Protein AF-A0A6V8NPF2-F1 (afdb_monomer)

Foldseek 3Di:
DVVVVVVVVVPPDDDPPPPPDPPVVVVVLVVLVVVLVVCLVPQQPPCCVPPVDSCVVSVVSVVVSVVVVVVVVVVVPDDLVVCLVCLVVLLVVLLVVLQVLLVQFDQDPNFSQFNDDDPDTDGSLVVVLVSLLSSLCSLLVVPPDDQCDVVVVVVLCVSLVSSLVSRVSRVDPVSSVVSVVSSVVSCVVSPNDPD

Solvent-accessible surface area (backbone atoms only — not comparable to full-atom values): 11273 Å² total; per-residue (Å²): 128,75,68,70,61,58,60,68,57,71,73,56,72,73,76,82,77,85,74,78,69,62,64,62,62,50,52,52,50,51,52,50,54,52,50,40,53,51,47,46,69,69,41,60,81,78,44,41,90,78,65,78,40,63,53,54,68,44,54,49,46,53,50,51,51,50,52,50,52,53,50,50,58,54,55,70,72,52,68,69,71,59,51,62,80,45,26,69,58,52,48,52,50,39,53,50,45,48,55,47,20,71,78,64,27,45,75,53,98,84,18,32,48,30,43,60,60,98,93,46,65,47,46,46,68,63,59,35,51,60,46,47,52,54,34,51,48,43,59,59,61,76,54,79,70,72,78,82,41,73,64,55,53,52,49,52,48,51,67,51,44,56,59,34,57,55,36,53,71,20,61,33,62,70,61,30,52,53,54,51,51,51,52,53,51,50,40,52,75,60,70,57,70,93,124

Secondary structure (DSSP, 8-state):
--THHHHHHHSS----------HHHHHHHHHHHHHHHHHHHHHTTTSHHHHS-TTHHHHHHHHHHHHHHHHHHHHHHS-THHHHHSHHHHHHHHHHHHHHHHHHPEEETTEEEEEEETTEEE-HHHHHHHHHHHHHHHHHHTT-SS---HHHHHHHHHHHHHHHHHHHTTT-HHHHHHHHHHHHHHHHHTT----

Organism: NCBI:txid2754717

Structure (mmCIF, N/CA/C/O backbone):
data_AF-A0A6V8NPF2-F1
#
_entry.id   AF-A0A6V8NPF2-F1
#
loop_
_atom_site.group_PDB
_atom_site.id
_atom_site.type_symbol
_atom_site.label_atom_id
_atom_site.label_alt_id
_atom_site.label_comp_id
_atom_site.label_asym_id
_atom_site.label_entity_id
_atom_site.label_seq_id
_atom_site.pdbx_PDB_ins_code
_atom_site.Cartn_x
_atom_site.Cartn_y
_atom_site.Cartn_z
_atom_site.occupancy
_atom_site.B_iso_or_equiv
_atom_site.auth_seq_id
_atom_site.auth_comp_id
_atom_site.auth_asym_id
_atom_site.auth_atom_id
_atom_site.pdbx_PDB_model_num
ATOM 1 N N . MET A 1 1 ? -45.980 31.159 15.453 1.00 55.38 1 MET A N 1
ATOM 2 C CA . MET A 1 1 ? -45.817 30.269 14.275 1.00 55.38 1 MET A CA 1
ATOM 3 C C . MET A 1 1 ? -44.510 30.502 13.500 1.00 55.38 1 MET A C 1
ATOM 5 O O . MET A 1 1 ? -44.109 29.613 12.764 1.00 55.38 1 MET A O 1
ATOM 9 N N . TYR A 1 2 ? -43.819 31.643 13.672 1.00 54.62 2 TYR A N 1
ATOM 10 C CA . TYR A 1 2 ? -42.518 31.911 13.029 1.00 54.62 2 TYR A CA 1
ATOM 11 C C . TYR A 1 2 ? -41.306 31.274 13.738 1.00 54.62 2 TYR A C 1
ATOM 13 O O . TYR A 1 2 ? -40.335 30.933 13.073 1.00 54.62 2 TYR A O 1
ATOM 21 N N . GLU A 1 3 ? -41.367 31.045 15.051 1.00 55.72 3 GLU A N 1
ATOM 22 C CA . GLU A 1 3 ? -40.221 30.526 15.823 1.00 55.72 3 GLU A CA 1
ATOM 23 C C . GLU A 1 3 ? -39.963 29.023 15.613 1.00 55.72 3 GLU A C 1
ATOM 25 O O . GLU A 1 3 ? -38.819 28.579 15.612 1.00 55.72 3 GLU A O 1
ATOM 30 N N . THR A 1 4 ? -40.999 28.239 15.306 1.00 58.69 4 THR A N 1
ATOM 31 C CA . THR A 1 4 ? -40.901 26.773 15.172 1.00 58.69 4 THR A CA 1
ATOM 32 C C . THR A 1 4 ? -40.093 26.321 13.943 1.00 58.69 4 THR A C 1
ATOM 34 O O . THR A 1 4 ? -39.550 25.221 13.922 1.00 58.69 4 THR A O 1
ATOM 37 N N . ASN A 1 5 ? -39.958 27.169 12.916 1.00 54.34 5 ASN A N 1
ATOM 38 C CA . ASN A 1 5 ? -39.197 26.838 11.703 1.00 54.34 5 ASN A CA 1
ATOM 39 C C . ASN A 1 5 ? -37.680 27.058 11.850 1.00 54.34 5 ASN A C 1
ATOM 41 O O . ASN A 1 5 ? -36.909 26.553 11.031 1.00 54.34 5 ASN A O 1
ATOM 45 N N . HIS A 1 6 ? -37.239 27.802 12.871 1.00 55.09 6 HIS A N 1
ATOM 46 C CA . HIS A 1 6 ? -35.820 28.102 13.069 1.00 55.09 6 HIS A CA 1
ATOM 47 C C . HIS A 1 6 ? -35.078 26.961 13.784 1.00 55.09 6 HIS A C 1
ATOM 49 O O . HIS A 1 6 ? -33.910 26.709 13.485 1.00 55.09 6 HIS A O 1
ATOM 55 N N . GLU A 1 7 ? -35.770 26.213 14.648 1.00 57.38 7 GLU A N 1
ATOM 56 C CA . GLU A 1 7 ? -35.221 25.035 15.336 1.00 57.38 7 GLU A CA 1
ATOM 57 C C . GLU A 1 7 ? -35.127 23.802 14.424 1.00 57.38 7 GLU A C 1
ATOM 59 O O . GLU A 1 7 ? -34.190 23.014 14.526 1.00 57.38 7 GLU A O 1
ATOM 64 N N . LEU A 1 8 ? -36.023 23.664 13.440 1.00 56.53 8 LEU A N 1
ATOM 65 C CA . LEU A 1 8 ? -35.959 22.560 12.471 1.00 56.53 8 LEU A CA 1
ATOM 66 C C . LEU A 1 8 ? -34.752 22.664 11.521 1.00 56.53 8 LEU A C 1
ATOM 68 O O . LEU A 1 8 ? -34.304 21.659 10.971 1.00 56.53 8 LEU A O 1
ATOM 72 N N . ARG A 1 9 ? -34.193 23.868 11.344 1.00 55.88 9 ARG A N 1
ATOM 73 C CA . ARG A 1 9 ? -32.992 24.105 10.528 1.00 55.88 9 ARG A CA 1
ATOM 74 C C . ARG A 1 9 ? -31.680 23.977 11.305 1.00 55.88 9 ARG A C 1
ATOM 76 O O . ARG A 1 9 ? -30.645 23.822 10.666 1.00 55.88 9 ARG A O 1
ATOM 83 N N . SER A 1 10 ? -31.700 24.021 12.640 1.00 56.62 10 SER A N 1
ATOM 84 C CA . SER A 1 10 ? -30.484 23.940 13.468 1.00 56.62 10 SER A CA 1
ATOM 85 C C . SER A 1 10 ? -30.029 22.503 13.759 1.00 56.62 10 SER A C 1
ATOM 87 O O . SER A 1 10 ? -28.862 22.296 14.084 1.00 56.62 10 SER A O 1
ATOM 89 N N . GLY A 1 11 ? -30.911 21.507 13.595 1.00 52.84 11 GLY A N 1
ATOM 90 C CA . GLY A 1 11 ? -30.595 20.077 13.747 1.00 52.84 11 GLY A CA 1
ATOM 91 C C . GLY A 1 11 ? -30.121 19.371 12.469 1.00 52.84 11 GLY A C 1
ATOM 92 O O . GLY A 1 11 ? -29.605 18.256 12.531 1.00 52.84 11 GLY A O 1
ATOM 93 N N . LEU A 1 12 ? -30.267 20.006 11.302 1.00 57.47 12 LEU A N 1
ATOM 94 C CA . LEU A 1 12 ? -29.769 19.481 10.033 1.00 57.47 12 LEU A CA 1
ATOM 95 C C . LEU A 1 12 ? -28.323 19.941 9.858 1.00 57.47 12 LEU A C 1
ATOM 97 O O . LEU A 1 12 ? -28.064 21.011 9.310 1.00 57.47 12 LEU A O 1
ATOM 101 N N . GLY A 1 13 ? -27.380 19.138 10.361 1.00 59.44 13 GLY A N 1
ATOM 102 C CA . GLY A 1 13 ? -25.960 19.323 10.074 1.00 59.44 13 GLY A CA 1
ATOM 103 C C . GLY A 1 13 ? -25.764 19.573 8.578 1.00 59.44 13 GLY A C 1
ATOM 104 O O . GLY A 1 13 ? -26.320 18.849 7.751 1.00 59.44 13 GLY A O 1
ATOM 105 N N . SER A 1 14 ? -25.037 20.641 8.243 1.00 59.78 14 SER A N 1
ATOM 106 C CA . SER A 1 14 ? -24.781 21.053 6.862 1.00 59.78 14 SER A CA 1
ATOM 107 C C . SER A 1 14 ? -24.410 19.839 6.003 1.00 59.78 14 SER A C 1
ATOM 109 O O . SER A 1 14 ? -23.576 19.042 6.447 1.00 59.78 14 SER A O 1
ATOM 111 N N . PRO A 1 15 ? -24.979 19.678 4.791 1.00 50.88 15 PRO A N 1
ATOM 112 C CA . PRO A 1 15 ? -24.581 18.587 3.913 1.00 50.88 15 PRO A CA 1
ATOM 113 C C . PRO A 1 15 ? -23.058 18.637 3.741 1.00 50.88 15 PRO A C 1
ATOM 115 O O . PRO A 1 15 ? -22.506 19.740 3.620 1.00 50.88 15 PRO A O 1
ATOM 118 N N . PRO A 1 16 ? -22.359 17.487 3.775 1.00 57.94 16 PRO A N 1
ATOM 119 C CA . PRO A 1 16 ? -20.916 17.468 3.613 1.00 57.94 16 PRO A CA 1
ATOM 120 C C . PRO A 1 16 ? -20.582 18.179 2.303 1.00 57.94 16 PRO A C 1
ATOM 122 O O . PRO A 1 16 ? -20.998 17.754 1.225 1.00 57.94 16 PRO A O 1
ATOM 125 N N . LYS A 1 17 ? -19.879 19.311 2.397 1.00 54.59 17 LYS A N 1
ATOM 126 C CA . LYS A 1 17 ? -19.383 20.005 1.214 1.00 54.59 17 LYS A CA 1
ATOM 127 C C . LYS A 1 17 ? -18.390 19.058 0.552 1.00 54.59 17 LYS A C 1
ATOM 129 O O . LYS A 1 17 ? -17.331 18.796 1.114 1.00 54.59 17 LYS A O 1
ATOM 134 N N . PHE A 1 18 ? -18.728 18.548 -0.628 1.00 55.72 18 PHE A N 1
ATOM 135 C CA . PHE A 1 18 ? -17.756 17.942 -1.533 1.00 55.72 18 PHE A CA 1
ATOM 136 C C . PHE A 1 18 ? -16.816 19.055 -2.021 1.00 55.72 18 PHE A C 1
ATOM 138 O O . PHE A 1 18 ? -16.968 19.590 -3.115 1.00 55.72 18 PHE A O 1
ATOM 145 N N . SER A 1 19 ? -15.869 19.473 -1.183 1.00 70.00 19 SER A N 1
ATOM 146 C CA . SER A 1 19 ? -14.715 20.234 -1.643 1.00 70.00 19 SER A CA 1
ATOM 147 C C . SER A 1 19 ? -13.735 19.220 -2.211 1.00 70.00 19 SER A C 1
ATOM 149 O O . SER A 1 19 ? -12.968 18.608 -1.469 1.00 70.00 19 SER A O 1
ATOM 151 N N . PHE A 1 20 ? -13.838 18.968 -3.513 1.00 75.50 20 PHE A N 1
ATOM 152 C CA . PHE A 1 20 ? -12.874 18.122 -4.197 1.00 75.50 20 PHE A CA 1
ATOM 153 C C . PHE A 1 20 ? -11.512 18.819 -4.166 1.00 75.50 20 PHE A C 1
ATOM 155 O O . PHE A 1 20 ? -11.357 19.917 -4.702 1.00 75.50 20 PHE A O 1
ATOM 162 N N . ASP A 1 21 ? -10.547 18.206 -3.484 1.00 86.31 21 ASP A N 1
ATOM 163 C CA . ASP A 1 21 ? -9.185 18.719 -3.421 1.00 86.31 21 ASP A CA 1
ATOM 164 C C . ASP A 1 21 ? -8.461 18.372 -4.724 1.00 86.31 21 ASP A C 1
ATOM 166 O O . ASP A 1 21 ? -8.054 17.232 -4.948 1.00 86.31 21 ASP A O 1
ATOM 170 N N . PHE A 1 22 ? -8.328 19.363 -5.605 1.00 87.94 22 PHE A N 1
ATOM 171 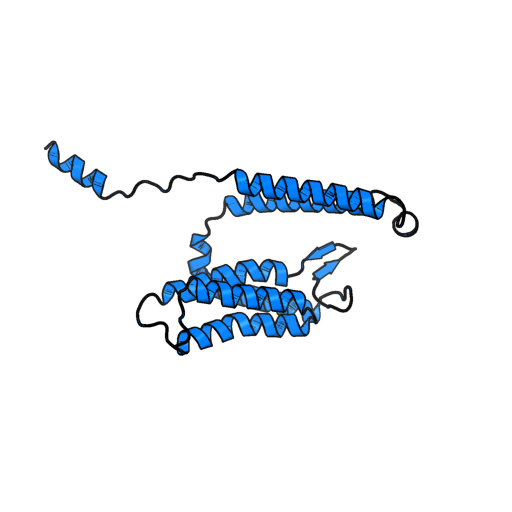C CA . PHE A 1 22 ? -7.632 19.212 -6.882 1.00 87.94 22 PHE A CA 1
ATOM 172 C C . PHE A 1 22 ? -6.104 19.206 -6.743 1.00 87.94 22 PHE A C 1
ATOM 174 O O . PHE A 1 22 ? -5.423 18.824 -7.696 1.00 87.94 22 PHE A O 1
ATOM 181 N N . VAL A 1 23 ? -5.550 19.593 -5.588 1.00 93.50 23 VAL A N 1
ATOM 182 C CA . VAL A 1 23 ? -4.096 19.688 -5.394 1.00 93.50 23 VAL A CA 1
ATOM 183 C C . VAL A 1 23 ? -3.464 18.303 -5.434 1.00 93.50 23 VAL A C 1
ATOM 185 O O . VAL A 1 23 ? -2.486 18.102 -6.152 1.00 93.50 23 VAL A O 1
ATOM 188 N N . LEU A 1 24 ? -4.037 17.333 -4.715 1.00 90.62 24 LEU A N 1
ATOM 189 C CA . LEU A 1 24 ? -3.486 15.977 -4.640 1.00 90.62 24 LEU A CA 1
ATOM 190 C C . LEU A 1 24 ? -3.510 15.247 -5.996 1.00 90.62 24 LEU A C 1
ATOM 192 O O . LEU A 1 24 ? -2.447 14.786 -6.415 1.00 90.62 24 LEU A O 1
ATOM 196 N N . PRO A 1 25 ? -4.638 15.176 -6.736 1.00 91.19 25 PRO A N 1
ATOM 197 C CA . PRO A 1 25 ? -4.666 14.525 -8.045 1.00 91.19 25 PRO A CA 1
ATOM 198 C C . PRO A 1 25 ? -3.728 15.191 -9.054 1.00 91.19 25 PRO A C 1
ATOM 200 O O . PRO A 1 25 ? -3.056 14.498 -9.817 1.00 91.19 25 PRO A O 1
ATOM 203 N N . LEU A 1 26 ? -3.641 16.528 -9.038 1.00 93.25 26 LEU A N 1
ATOM 204 C CA . LEU A 1 26 ? -2.739 17.262 -9.921 1.00 93.25 26 LEU A CA 1
ATOM 205 C C . LEU A 1 26 ? -1.271 16.978 -9.582 1.00 93.25 26 LEU A C 1
ATOM 207 O O . LEU A 1 26 ? -0.486 16.690 -10.483 1.00 93.25 26 LEU A O 1
ATOM 211 N N . ALA A 1 27 ? -0.901 16.999 -8.299 1.00 94.38 27 ALA A N 1
ATOM 212 C CA . ALA A 1 27 ? 0.450 16.663 -7.857 1.00 94.38 27 ALA A CA 1
ATOM 213 C C . ALA A 1 27 ? 0.829 15.222 -8.239 1.00 94.38 27 ALA A C 1
ATOM 215 O O . ALA A 1 27 ? 1.917 14.993 -8.767 1.00 94.38 27 ALA A O 1
ATOM 216 N N . SER A 1 28 ? -0.078 14.257 -8.044 1.00 93.62 28 SER A N 1
ATOM 217 C CA . SER A 1 28 ? 0.128 12.865 -8.460 1.00 93.62 28 SER A CA 1
ATOM 218 C C . SER A 1 28 ? 0.297 12.725 -9.976 1.00 93.62 28 SER A C 1
ATOM 220 O O . SER A 1 28 ? 1.178 11.988 -10.420 1.00 93.62 28 SER A O 1
ATOM 222 N N . LEU A 1 29 ? -0.490 13.454 -10.777 1.00 94.25 29 LEU A N 1
ATOM 223 C CA . LEU A 1 29 ? -0.368 13.452 -12.237 1.00 94.25 29 LEU A CA 1
ATOM 224 C C . LEU A 1 29 ? 0.980 14.024 -12.692 1.00 94.25 29 LEU A C 1
ATOM 226 O O . LEU A 1 29 ? 1.645 13.423 -13.535 1.00 94.25 29 LEU A O 1
ATOM 230 N N . LEU A 1 30 ? 1.407 15.151 -12.115 1.00 95.31 30 LEU A N 1
ATOM 231 C CA . LEU A 1 30 ? 2.692 15.776 -12.435 1.00 95.31 30 LEU A CA 1
ATOM 232 C C . LEU A 1 30 ? 3.873 14.870 -12.072 1.00 95.31 30 LEU A C 1
ATOM 234 O O . LEU A 1 30 ? 4.789 14.717 -12.878 1.00 95.31 30 LEU A O 1
ATOM 238 N N . LEU A 1 31 ? 3.832 14.216 -10.907 1.00 95.62 31 LEU A N 1
ATOM 239 C CA . LEU A 1 31 ? 4.835 13.221 -10.515 1.00 95.62 31 LEU A CA 1
ATOM 240 C C . LEU A 1 31 ? 4.854 12.022 -11.473 1.00 95.62 31 LEU A C 1
ATOM 242 O O . LEU A 1 31 ? 5.927 11.554 -11.849 1.00 95.62 31 LEU A O 1
ATOM 246 N N . GLY A 1 32 ? 3.682 11.558 -11.913 1.00 94.75 32 GLY A N 1
ATOM 247 C CA . GLY A 1 32 ? 3.560 10.486 -12.899 1.00 94.75 32 GLY A CA 1
ATOM 248 C C . GLY A 1 32 ? 4.177 10.845 -14.254 1.00 94.75 32 GLY A C 1
ATOM 249 O O . GLY A 1 32 ? 4.934 10.052 -14.818 1.00 94.75 32 GLY A O 1
ATOM 250 N N . LEU A 1 33 ? 3.909 12.056 -14.753 1.00 94.25 33 LEU A N 1
ATOM 251 C CA . LEU A 1 33 ? 4.498 12.579 -15.992 1.00 94.25 33 LEU A CA 1
ATOM 252 C C . LEU A 1 33 ? 6.013 12.768 -15.865 1.00 94.25 33 LEU A C 1
ATOM 254 O O . LEU A 1 33 ? 6.755 12.403 -16.774 1.00 94.25 33 LEU A O 1
ATOM 258 N N . TYR A 1 34 ? 6.480 13.275 -14.724 1.00 95.19 34 TYR A N 1
ATOM 259 C CA . TYR A 1 34 ? 7.908 13.381 -14.439 1.00 95.19 34 TYR A CA 1
ATOM 260 C C . TYR A 1 34 ? 8.585 12.002 -14.441 1.00 95.19 34 TYR A C 1
ATOM 262 O O . TYR A 1 34 ? 9.624 11.828 -15.073 1.00 95.19 34 TYR A O 1
ATOM 270 N N . GLY A 1 35 ? 7.954 10.987 -13.843 1.00 93.38 35 GLY A N 1
ATOM 271 C CA . GLY A 1 35 ? 8.420 9.601 -13.921 1.00 93.38 35 GLY A CA 1
ATOM 272 C C . GLY A 1 35 ? 8.509 9.070 -15.357 1.00 93.38 35 GLY A C 1
ATOM 273 O O . GLY A 1 35 ? 9.489 8.417 -15.709 1.00 93.38 35 GLY A O 1
ATOM 274 N N . ALA A 1 36 ? 7.542 9.399 -16.221 1.00 91.25 36 ALA A N 1
ATOM 275 C CA . ALA A 1 36 ? 7.589 9.026 -17.637 1.00 91.25 36 ALA A CA 1
ATOM 276 C C . ALA A 1 36 ? 8.763 9.684 -18.385 1.00 91.25 36 ALA A C 1
ATOM 278 O O . ALA A 1 36 ? 9.419 9.024 -19.192 1.00 91.25 36 ALA A O 1
ATOM 279 N N . LEU A 1 37 ? 9.073 10.949 -18.075 1.00 90.69 37 LEU A N 1
ATOM 280 C CA . LEU A 1 37 ? 10.257 11.635 -18.605 1.00 90.69 37 LEU A CA 1
ATOM 281 C C . LEU A 1 37 ? 11.557 10.964 -18.144 1.00 90.69 37 LEU A C 1
ATOM 283 O O . LEU A 1 37 ? 12.474 10.795 -18.947 1.00 90.69 37 LEU A O 1
ATOM 287 N N . LEU A 1 38 ? 11.632 10.543 -16.877 1.00 91.56 38 LEU A N 1
ATOM 288 C CA . LEU A 1 38 ? 12.797 9.829 -16.349 1.00 91.56 38 LEU A CA 1
ATOM 289 C C . LEU A 1 38 ? 12.994 8.467 -17.021 1.00 91.56 38 LEU A C 1
ATOM 291 O O . LEU A 1 38 ? 14.123 8.133 -17.369 1.00 91.56 38 LEU A O 1
ATOM 295 N N . ILE A 1 39 ? 11.916 7.711 -17.258 1.00 89.19 39 ILE A N 1
ATOM 296 C CA . ILE A 1 39 ? 11.983 6.438 -17.993 1.00 89.19 39 ILE A CA 1
ATOM 297 C C . ILE A 1 39 ? 12.504 6.681 -19.407 1.00 89.19 39 ILE A C 1
ATOM 299 O O . ILE A 1 39 ? 13.464 6.035 -19.810 1.00 89.19 39 ILE A O 1
ATOM 303 N N . TYR A 1 40 ? 11.938 7.655 -20.128 1.00 86.38 40 TYR A N 1
ATOM 304 C CA . TYR A 1 40 ? 12.406 8.009 -21.469 1.00 86.38 40 TYR A CA 1
ATOM 305 C C . TYR A 1 40 ? 13.905 8.353 -21.496 1.00 86.38 40 TYR A C 1
ATOM 307 O O . TYR A 1 40 ? 14.632 7.878 -22.368 1.00 86.38 40 TYR A O 1
ATOM 315 N N . SER A 1 41 ? 14.371 9.126 -20.511 1.00 86.31 41 SER A N 1
ATOM 316 C CA . SER A 1 41 ? 15.784 9.487 -20.356 1.00 86.31 41 SER A CA 1
ATOM 317 C C . SER A 1 41 ? 16.680 8.270 -20.078 1.00 86.31 41 SER A C 1
ATOM 319 O O . SER A 1 41 ? 17.780 8.174 -20.616 1.00 86.31 41 SER A O 1
ATOM 321 N N . ALA A 1 42 ? 16.206 7.315 -19.273 1.00 84.31 42 ALA A N 1
ATOM 322 C CA . ALA A 1 42 ? 16.983 6.151 -18.853 1.00 84.31 42 ALA A CA 1
ATOM 323 C C . ALA A 1 42 ? 17.037 5.021 -19.900 1.00 84.31 42 ALA A C 1
ATOM 325 O O . ALA A 1 42 ? 18.060 4.346 -20.009 1.00 84.31 42 ALA A O 1
ATOM 326 N N . THR A 1 43 ? 15.969 4.801 -20.677 1.00 78.69 43 THR A N 1
ATOM 327 C CA . THR A 1 43 ? 15.854 3.637 -21.583 1.00 78.69 43 THR A CA 1
ATOM 328 C C . THR A 1 43 ? 16.253 3.918 -23.037 1.00 78.69 43 THR A C 1
ATOM 330 O O . THR A 1 43 ? 16.390 2.982 -23.823 1.00 78.69 43 THR A O 1
ATOM 333 N N . GLY A 1 44 ? 16.472 5.181 -23.423 1.00 63.03 44 GLY A N 1
ATOM 334 C CA . GLY A 1 44 ? 16.601 5.602 -24.828 1.00 63.03 44 GLY A CA 1
ATOM 335 C C . GLY A 1 44 ? 17.808 5.073 -25.624 1.00 63.03 44 GLY A C 1
ATOM 336 O O . GLY A 1 44 ? 17.792 5.170 -26.848 1.00 63.03 44 GLY A O 1
ATOM 337 N N . VAL A 1 45 ? 18.840 4.511 -24.977 1.00 58.69 45 VAL A N 1
ATOM 338 C CA . VAL A 1 45 ? 20.084 4.073 -25.660 1.00 58.69 45 VAL A CA 1
ATOM 339 C C . VAL A 1 45 ? 20.447 2.601 -25.397 1.00 58.69 45 VAL A C 1
ATOM 341 O O . VAL A 1 45 ? 21.066 1.966 -26.248 1.00 58.69 45 VAL A O 1
ATOM 344 N N . GLY A 1 46 ? 20.053 2.026 -24.255 1.00 58.75 46 GLY A N 1
ATOM 345 C CA . GLY A 1 46 ? 20.514 0.695 -23.825 1.00 58.75 46 GLY A CA 1
ATOM 346 C C . GLY A 1 46 ? 19.675 -0.496 -24.304 1.00 58.75 46 GLY A C 1
ATOM 347 O O . GLY A 1 46 ? 20.221 -1.574 -24.521 1.00 58.75 46 GLY A O 1
ATOM 348 N N . GLU A 1 47 ? 18.363 -0.326 -24.495 1.00 61.22 47 GLU A N 1
ATOM 349 C CA . GLU A 1 47 ? 17.426 -1.460 -24.630 1.00 61.22 47 GLU A CA 1
ATOM 350 C C . GLU A 1 47 ? 16.836 -1.665 -26.032 1.00 61.22 47 GLU A C 1
ATOM 352 O O . 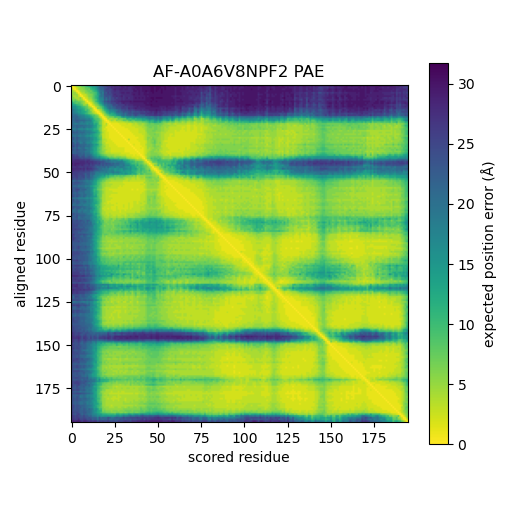GLU A 1 47 ? 16.083 -2.617 -26.243 1.00 61.22 47 GLU A O 1
ATOM 357 N N . PHE A 1 48 ? 17.224 -0.848 -27.021 1.00 58.69 48 PHE A N 1
ATOM 358 C CA . PHE A 1 48 ? 16.801 -1.029 -28.420 1.00 58.69 48 PHE A CA 1
ATOM 359 C C . PHE A 1 48 ? 17.066 -2.456 -28.934 1.00 58.69 48 PHE A C 1
ATOM 361 O O . PHE A 1 48 ? 16.262 -3.019 -29.673 1.00 58.69 48 PHE A O 1
ATOM 368 N N . TRP A 1 49 ? 18.160 -3.069 -28.479 1.00 57.12 49 TRP A N 1
ATOM 369 C CA . TRP A 1 49 ? 18.568 -4.422 -28.856 1.00 57.12 49 TRP A CA 1
ATOM 370 C C . TRP A 1 49 ? 17.661 -5.536 -28.305 1.00 57.12 49 TRP A C 1
ATOM 372 O O . TRP A 1 49 ? 17.669 -6.634 -28.854 1.00 57.12 49 TRP A O 1
ATOM 382 N N . LEU A 1 50 ? 16.881 -5.268 -27.251 1.00 66.06 50 LEU A N 1
ATOM 383 C CA . LEU A 1 50 ? 16.018 -6.251 -26.582 1.00 66.06 50 LEU A CA 1
ATOM 384 C C . LEU A 1 50 ? 14.548 -6.129 -27.001 1.00 66.06 50 LEU A C 1
ATOM 386 O O . LEU A 1 50 ? 13.871 -7.142 -27.155 1.00 66.06 50 LEU A O 1
ATOM 390 N N . THR A 1 51 ? 14.045 -4.906 -27.188 1.00 69.94 51 THR A N 1
ATOM 391 C CA . THR A 1 51 ? 12.618 -4.649 -27.464 1.00 69.94 51 THR A CA 1
ATOM 392 C C . THR A 1 51 ? 12.324 -4.299 -28.922 1.00 69.94 51 THR A C 1
ATOM 394 O O . THR A 1 51 ? 11.159 -4.296 -29.312 1.00 69.94 51 THR A O 1
ATOM 397 N N . GLN A 1 52 ? 13.351 -3.964 -29.716 1.00 77.00 52 GLN A N 1
ATOM 398 C CA . GLN A 1 52 ? 13.246 -3.395 -31.071 1.00 77.00 52 GLN A CA 1
ATOM 399 C C . GLN A 1 52 ? 12.388 -2.115 -31.183 1.00 77.00 52 GLN A C 1
ATOM 401 O O . GLN A 1 52 ? 12.124 -1.634 -32.283 1.00 77.00 52 GLN A O 1
ATOM 406 N N . ASP A 1 53 ? 11.995 -1.519 -30.053 1.00 78.88 53 ASP A N 1
ATOM 407 C CA . ASP A 1 53 ? 11.247 -0.264 -29.963 1.00 78.88 53 ASP A CA 1
ATOM 408 C C . ASP A 1 53 ? 11.833 0.592 -28.820 1.00 78.88 53 ASP A C 1
ATOM 410 O O . ASP A 1 53 ? 11.641 0.251 -27.645 1.00 78.88 53 ASP A O 1
ATOM 414 N N . PRO A 1 54 ? 12.519 1.716 -29.127 1.00 76.00 54 PRO A N 1
ATOM 415 C CA . PRO A 1 54 ? 13.087 2.623 -28.121 1.00 76.00 54 PRO A CA 1
ATOM 416 C C . PRO A 1 54 ? 12.047 3.208 -27.157 1.00 76.00 54 PRO A C 1
ATOM 418 O O . PRO A 1 54 ? 12.381 3.641 -26.056 1.00 76.00 54 PRO A O 1
ATOM 421 N N . TYR A 1 55 ? 10.775 3.233 -27.564 1.00 83.69 55 TYR A N 1
ATOM 422 C CA . TYR A 1 55 ? 9.679 3.813 -26.796 1.00 83.69 55 TYR A CA 1
ATOM 423 C C . TYR A 1 55 ? 8.856 2.765 -26.045 1.00 83.69 55 TYR A C 1
ATOM 425 O O . TYR A 1 55 ? 7.836 3.119 -25.452 1.00 83.69 55 TYR A O 1
ATOM 433 N N . PHE A 1 56 ? 9.266 1.493 -26.047 1.00 84.25 56 PHE A N 1
ATOM 434 C CA . PHE A 1 56 ? 8.500 0.395 -25.454 1.00 84.25 56 PHE A CA 1
ATOM 435 C C . PHE A 1 56 ? 8.071 0.682 -24.003 1.00 84.25 56 PHE A C 1
ATOM 437 O O . PHE A 1 56 ? 6.880 0.658 -23.681 1.00 84.25 56 PHE A O 1
ATOM 444 N N . TYR A 1 57 ? 9.018 1.034 -23.130 1.00 85.38 57 TYR A N 1
ATOM 445 C CA . TYR A 1 57 ? 8.735 1.319 -21.719 1.00 85.38 57 TYR A CA 1
ATOM 446 C C . TYR A 1 57 ? 7.973 2.628 -21.512 1.00 85.38 57 TYR A C 1
ATOM 448 O O . TYR A 1 57 ? 7.080 2.686 -20.667 1.00 85.38 57 TYR A O 1
ATOM 456 N N . LEU A 1 58 ? 8.248 3.651 -22.329 1.00 88.69 58 LEU A N 1
ATOM 457 C CA . LEU A 1 58 ? 7.507 4.912 -22.296 1.00 88.69 58 LEU A CA 1
ATOM 458 C C . LEU A 1 58 ? 6.025 4.696 -22.638 1.00 88.69 58 LEU A C 1
ATOM 460 O O . LEU A 1 58 ? 5.148 5.177 -21.920 1.00 88.69 58 LEU A O 1
ATOM 464 N N . LYS A 1 59 ? 5.730 3.926 -23.694 1.00 88.94 59 LYS A N 1
ATOM 465 C CA . LYS A 1 59 ? 4.356 3.578 -24.091 1.00 88.94 59 LYS A CA 1
ATOM 466 C C . LYS A 1 59 ? 3.626 2.842 -22.968 1.00 88.94 59 LYS A C 1
ATOM 468 O O . LYS A 1 59 ? 2.474 3.162 -22.683 1.00 88.94 59 LYS A O 1
ATOM 473 N N . ARG A 1 60 ? 4.296 1.901 -22.292 1.00 88.31 60 ARG A N 1
ATOM 474 C CA . ARG A 1 60 ? 3.724 1.189 -21.135 1.00 88.31 60 ARG A CA 1
ATOM 475 C C . ARG A 1 60 ? 3.472 2.123 -19.954 1.00 88.31 60 ARG A C 1
ATOM 477 O O . ARG A 1 60 ? 2.398 2.051 -19.369 1.00 88.31 60 ARG A O 1
ATOM 484 N N . GLN A 1 61 ? 4.401 3.024 -19.640 1.00 91.00 61 GLN A N 1
ATOM 485 C CA . GLN A 1 61 ? 4.217 4.002 -18.566 1.00 91.00 61 GLN A CA 1
ATOM 486 C C . GLN A 1 61 ? 3.011 4.910 -18.833 1.00 91.00 61 GLN A C 1
ATOM 488 O O . GLN A 1 61 ? 2.181 5.107 -17.949 1.00 91.00 61 GLN A O 1
ATOM 493 N N . ILE A 1 62 ? 2.881 5.430 -20.057 1.00 92.75 62 ILE A N 1
ATOM 494 C CA . ILE A 1 62 ? 1.738 6.264 -20.451 1.00 92.75 62 ILE A CA 1
ATOM 495 C C . ILE A 1 62 ? 0.432 5.464 -20.366 1.00 92.75 62 ILE A C 1
ATOM 497 O O . ILE A 1 62 ? -0.552 5.968 -19.829 1.00 92.75 62 ILE A O 1
ATOM 501 N N . LEU A 1 63 ? 0.425 4.208 -20.826 1.00 92.88 63 LEU A N 1
ATOM 502 C CA . LEU A 1 63 ? -0.735 3.323 -20.700 1.00 92.88 63 LEU A CA 1
ATOM 503 C C . LEU A 1 63 ? -1.150 3.144 -19.231 1.00 92.88 63 LEU A C 1
ATOM 505 O O . LEU A 1 63 ? -2.324 3.315 -18.910 1.00 92.88 63 LEU A O 1
ATOM 509 N N . PHE A 1 64 ? -0.207 2.853 -18.330 1.00 91.56 64 PHE A N 1
ATOM 510 C CA . PHE A 1 64 ? -0.502 2.702 -16.902 1.00 91.56 64 PHE A CA 1
ATOM 511 C C . PHE A 1 64 ? -0.944 4.011 -16.239 1.00 91.56 64 PHE A C 1
ATOM 513 O O . PHE A 1 64 ? -1.810 3.971 -15.368 1.00 91.56 64 PHE A O 1
ATOM 520 N N . LEU A 1 65 ? -0.425 5.167 -16.668 1.00 93.81 65 LEU A N 1
ATOM 521 C CA . LEU A 1 65 ? -0.912 6.471 -16.205 1.00 93.81 65 LEU A CA 1
ATOM 522 C C . LEU A 1 65 ? -2.367 6.710 -16.615 1.00 93.81 65 LEU A C 1
ATOM 524 O O . LEU A 1 65 ? -3.164 7.147 -15.787 1.00 93.81 65 LEU A O 1
ATOM 528 N N . ILE A 1 66 ? -2.735 6.382 -17.858 1.00 94.50 66 ILE A N 1
ATOM 529 C CA . ILE A 1 66 ? -4.121 6.488 -18.335 1.00 94.50 66 ILE A CA 1
ATOM 530 C C . ILE A 1 66 ? -5.026 5.548 -17.535 1.00 94.50 66 ILE A C 1
ATOM 532 O O . ILE A 1 66 ? -6.044 5.991 -17.010 1.00 94.50 66 ILE A O 1
ATOM 536 N N . VAL A 1 67 ? -4.633 4.278 -17.380 1.00 93.19 67 VAL A N 1
ATOM 537 C CA . VAL A 1 67 ? -5.390 3.291 -16.590 1.00 93.19 67 VAL A CA 1
ATOM 538 C C . VAL A 1 67 ? -5.553 3.756 -15.142 1.00 93.19 67 VAL A C 1
ATOM 540 O O . VAL A 1 67 ? -6.660 3.710 -14.608 1.00 93.19 67 VAL A O 1
ATOM 543 N N . GLY A 1 68 ? -4.487 4.255 -14.514 1.00 92.19 68 GLY A N 1
ATOM 544 C CA . GLY A 1 68 ? -4.521 4.789 -13.153 1.00 92.19 68 GLY A CA 1
ATOM 545 C C . GLY A 1 68 ? -5.448 5.997 -13.018 1.00 92.19 68 GLY A C 1
ATOM 546 O O . GLY A 1 68 ? -6.230 6.064 -12.072 1.00 92.19 68 GLY A O 1
ATOM 547 N N . LEU A 1 69 ? -5.429 6.911 -13.992 1.00 93.19 69 LEU A N 1
ATOM 548 C CA . LEU A 1 69 ? -6.319 8.071 -14.019 1.00 93.19 69 LEU A CA 1
ATOM 549 C C . LEU A 1 69 ? -7.786 7.655 -14.199 1.00 93.19 69 LEU A C 1
ATOM 551 O O . LEU A 1 69 ? -8.665 8.173 -13.511 1.00 93.19 69 LEU A O 1
ATOM 555 N N . THR A 1 70 ? -8.065 6.682 -15.069 1.00 93.25 70 THR A N 1
ATOM 556 C CA . THR A 1 70 ? -9.409 6.108 -15.209 1.00 93.25 70 THR A CA 1
ATOM 557 C C . THR A 1 70 ? -9.872 5.470 -13.900 1.00 93.25 70 THR A C 1
ATOM 559 O O . THR A 1 70 ? -10.970 5.771 -13.432 1.00 93.25 70 THR A O 1
ATOM 562 N N . LEU A 1 71 ? -9.033 4.643 -13.267 1.00 91.31 71 LEU A N 1
ATOM 563 C CA . LEU A 1 71 ? -9.346 4.013 -11.981 1.00 91.31 71 LEU A CA 1
ATOM 564 C C . LEU A 1 71 ? -9.585 5.049 -10.878 1.00 91.31 71 LEU A C 1
ATOM 566 O O . LEU A 1 71 ? -10.511 4.885 -10.089 1.00 91.31 71 LEU A O 1
ATOM 570 N N . PHE A 1 72 ? -8.815 6.1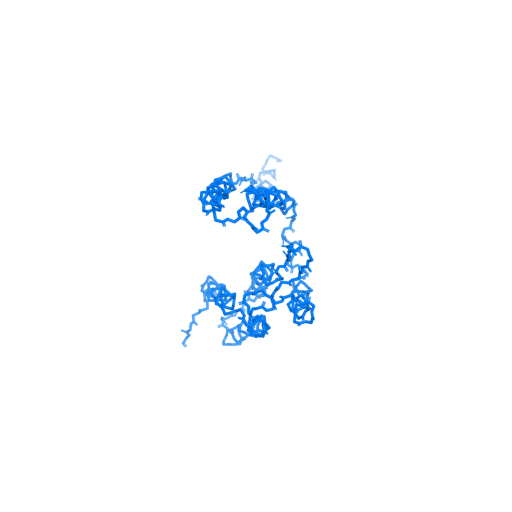36 -10.852 1.00 91.00 72 PHE A N 1
ATOM 571 C CA . PHE A 1 72 ? -9.009 7.243 -9.919 1.00 91.00 72 PHE A CA 1
ATOM 572 C C . PHE A 1 72 ? -10.414 7.857 -10.029 1.00 91.00 72 PHE A C 1
ATOM 574 O O . PHE A 1 72 ? -11.112 7.990 -9.018 1.00 91.00 72 PHE A O 1
ATOM 581 N N . PHE A 1 73 ? -10.864 8.188 -11.244 1.00 90.25 73 PHE A N 1
ATOM 582 C CA . PHE A 1 73 ? -12.209 8.736 -11.450 1.00 90.25 73 PHE A CA 1
ATOM 583 C C . PHE A 1 73 ? -13.296 7.733 -11.069 1.00 90.25 73 PHE A C 1
ATOM 585 O O . PHE A 1 73 ? -14.258 8.102 -10.400 1.00 90.25 73 PHE A O 1
ATOM 592 N N . VAL A 1 74 ? -13.116 6.462 -11.431 1.00 90.38 74 VAL A N 1
ATOM 593 C CA . VAL A 1 74 ? -14.054 5.390 -11.080 1.00 90.38 74 VAL A CA 1
ATOM 594 C C . VAL A 1 74 ? -14.186 5.262 -9.560 1.00 90.38 74 VAL A C 1
ATOM 596 O O . VAL A 1 74 ? -15.297 5.314 -9.040 1.00 90.38 74 VAL A O 1
ATOM 599 N N . VAL A 1 75 ? -13.070 5.168 -8.830 1.00 87.19 75 VAL A N 1
ATOM 600 C CA . VAL A 1 75 ? -13.058 5.022 -7.363 1.00 87.19 75 VAL A CA 1
ATOM 601 C C . VAL A 1 75 ? -13.652 6.243 -6.660 1.00 87.19 75 VAL A C 1
ATOM 603 O O . VAL A 1 75 ? -14.344 6.081 -5.660 1.00 87.19 75 VAL A O 1
ATOM 606 N N . THR A 1 76 ? -13.459 7.449 -7.202 1.00 85.94 76 THR A N 1
ATOM 607 C CA . THR A 1 76 ? -14.019 8.693 -6.639 1.00 85.94 76 THR A CA 1
ATOM 608 C C . THR A 1 76 ? -15.553 8.691 -6.619 1.00 85.94 76 THR A C 1
ATOM 610 O O . THR A 1 76 ? -16.162 9.315 -5.751 1.00 85.94 76 THR A O 1
ATOM 613 N N . ILE A 1 77 ? -16.192 7.975 -7.548 1.00 85.75 77 ILE A N 1
ATOM 614 C CA . ILE A 1 77 ? -17.657 7.868 -7.627 1.00 85.75 77 ILE A CA 1
ATOM 615 C C . ILE A 1 77 ? -18.201 6.877 -6.579 1.00 85.75 77 ILE A C 1
ATOM 617 O O . ILE A 1 77 ? -19.362 6.967 -6.177 1.00 85.75 77 ILE A O 1
ATOM 621 N N . PHE A 1 78 ? -17.381 5.935 -6.100 1.00 83.12 78 PHE A N 1
ATOM 622 C CA . PHE A 1 78 ? -17.816 4.920 -5.144 1.00 83.12 78 PHE A CA 1
ATOM 623 C C . PHE A 1 78 ? -17.890 5.454 -3.711 1.00 83.12 78 PHE A C 1
ATOM 625 O O . PHE A 1 78 ? -16.939 6.005 -3.159 1.00 83.12 78 PHE A O 1
ATOM 632 N N . ASN A 1 79 ? -19.024 5.203 -3.053 1.00 80.75 79 ASN A N 1
ATOM 633 C CA . ASN A 1 79 ? -19.186 5.527 -1.642 1.00 80.75 79 ASN A CA 1
ATOM 634 C C . ASN A 1 79 ? -18.412 4.532 -0.762 1.00 80.75 79 ASN A C 1
ATOM 636 O O . ASN A 1 79 ? -18.838 3.393 -0.551 1.00 80.75 79 ASN A O 1
ATOM 640 N N . TYR A 1 80 ? -17.307 4.995 -0.181 1.00 75.31 80 TYR A N 1
ATOM 641 C CA . TYR A 1 80 ? -16.473 4.201 0.720 1.00 75.31 80 TYR A CA 1
ATOM 642 C C . TYR A 1 80 ? -17.206 3.736 1.992 1.00 75.31 80 TYR A C 1
ATOM 644 O O . TYR A 1 80 ? -16.763 2.785 2.634 1.00 75.31 80 TYR A O 1
ATOM 652 N N . ALA A 1 81 ? -18.340 4.343 2.365 1.00 76.75 81 ALA A N 1
ATOM 653 C CA . ALA A 1 81 ? -19.134 3.903 3.513 1.00 76.75 81 ALA A CA 1
ATOM 654 C C . ALA A 1 81 ? -19.668 2.470 3.341 1.00 76.75 81 ALA A C 1
ATOM 656 O O . ALA A 1 81 ? -19.805 1.749 4.330 1.00 76.75 81 ALA A O 1
ATOM 657 N N . VAL A 1 82 ? -19.893 2.027 2.097 1.00 79.31 82 VAL A N 1
ATOM 658 C CA . VAL A 1 82 ? -20.313 0.649 1.789 1.00 79.31 82 VAL A CA 1
ATOM 659 C C . VAL A 1 82 ? -19.250 -0.356 2.244 1.00 79.31 82 VAL A C 1
ATOM 661 O O . VAL A 1 82 ? -19.589 -1.402 2.797 1.00 79.31 82 VAL A O 1
ATOM 664 N N . LEU A 1 83 ? -17.963 -0.009 2.118 1.00 79.62 83 LEU A N 1
ATOM 665 C CA . LEU A 1 83 ? -16.840 -0.874 2.502 1.00 79.62 83 LEU A CA 1
ATOM 666 C C . LEU A 1 83 ? -16.862 -1.218 3.997 1.00 79.62 83 LEU A C 1
ATOM 668 O O . LEU A 1 83 ? -16.439 -2.308 4.379 1.00 79.62 83 LEU A O 1
ATOM 672 N N . ARG A 1 84 ? -17.401 -0.334 4.850 1.00 80.94 84 ARG A N 1
ATOM 673 C CA . ARG A 1 84 ? -17.522 -0.596 6.292 1.00 80.94 84 ARG A CA 1
ATOM 674 C C . ARG A 1 84 ? -18.484 -1.747 6.592 1.00 80.94 84 ARG A C 1
ATOM 676 O O . ARG A 1 84 ? -18.258 -2.452 7.564 1.00 80.94 84 ARG A O 1
ATOM 683 N N . GLY A 1 85 ? -19.535 -1.951 5.796 1.00 83.44 85 GLY A N 1
ATOM 684 C CA . GLY A 1 85 ? -20.506 -3.030 6.023 1.00 83.44 85 GLY A CA 1
ATOM 685 C C . GLY A 1 85 ? -19.992 -4.412 5.611 1.00 83.44 85 GLY A C 1
ATOM 686 O O . GLY A 1 85 ? -20.373 -5.418 6.201 1.00 83.44 85 GLY A O 1
ATOM 687 N N . VAL A 1 86 ? -19.086 -4.461 4.632 1.00 87.69 86 VAL A N 1
ATOM 688 C CA . VAL A 1 86 ? -18.584 -5.707 4.023 1.00 87.69 86 VAL A CA 1
ATOM 689 C C . VAL A 1 86 ? -17.092 -5.947 4.270 1.00 87.69 86 VAL A C 1
ATOM 691 O O . VAL A 1 86 ? -16.486 -6.799 3.626 1.00 87.69 86 VAL A O 1
ATOM 694 N N . TRP A 1 87 ? -16.489 -5.222 5.216 1.00 88.44 87 TRP A N 1
ATOM 695 C CA . TRP A 1 87 ? -15.042 -5.235 5.461 1.00 88.44 87 TRP A CA 1
ATOM 696 C C . TRP A 1 87 ? -14.478 -6.648 5.680 1.00 88.44 87 TRP A C 1
ATOM 698 O O . TRP A 1 87 ? -13.401 -6.960 5.181 1.00 88.44 87 TRP A O 1
ATOM 708 N N . ILE A 1 88 ? -15.219 -7.527 6.362 1.00 89.00 88 ILE A N 1
ATOM 709 C CA . ILE A 1 88 ? -14.789 -8.907 6.611 1.00 89.00 88 ILE A CA 1
ATOM 710 C C . ILE A 1 88 ? -14.662 -9.716 5.312 1.00 89.00 88 ILE A C 1
ATOM 712 O O . ILE A 1 88 ? -13.686 -10.438 5.126 1.00 89.00 88 ILE A O 1
ATOM 716 N N . TRP A 1 89 ? -15.599 -9.542 4.377 1.00 92.62 89 TRP A N 1
ATOM 717 C CA . TRP A 1 89 ? -15.576 -10.211 3.076 1.00 92.62 89 TRP A CA 1
ATOM 718 C C . TRP A 1 89 ? -14.421 -9.709 2.218 1.00 92.62 89 TRP A C 1
ATOM 720 O O . TRP A 1 89 ? -13.714 -10.504 1.607 1.00 92.62 89 TRP A O 1
ATOM 730 N N . ILE A 1 90 ? -14.186 -8.396 2.226 1.00 92.25 90 ILE A N 1
ATOM 731 C CA . ILE A 1 90 ? -13.076 -7.776 1.496 1.00 92.25 90 ILE A CA 1
ATOM 732 C C . ILE A 1 90 ? -11.732 -8.243 2.070 1.00 92.25 90 ILE A C 1
ATOM 734 O O . ILE A 1 90 ? -10.807 -8.530 1.313 1.00 92.25 90 ILE A O 1
ATOM 738 N N . TYR A 1 91 ? -11.629 -8.387 3.394 1.00 93.56 91 TYR A N 1
ATOM 739 C CA . TYR A 1 91 ? -10.437 -8.927 4.041 1.00 93.56 91 TYR A CA 1
ATOM 740 C C . TYR A 1 91 ? -10.134 -10.362 3.587 1.00 93.56 91 TYR A C 1
ATOM 742 O O . TYR A 1 91 ? -9.018 -10.645 3.154 1.00 93.56 91 TYR A O 1
ATOM 750 N N . PHE A 1 92 ? -11.123 -11.262 3.619 1.00 95.00 92 PHE A N 1
ATOM 751 C CA . PHE A 1 92 ? -10.925 -12.639 3.154 1.00 95.00 92 PHE A CA 1
ATOM 752 C C . PHE A 1 92 ? -10.657 -12.727 1.652 1.00 95.00 92 PHE A C 1
ATOM 754 O O . PHE A 1 92 ? -9.830 -13.535 1.238 1.00 95.00 92 PHE A O 1
ATOM 761 N N . LEU A 1 93 ? -11.287 -11.870 0.846 1.00 94.19 93 LEU A N 1
ATOM 762 C CA . LEU A 1 93 ? -10.985 -11.764 -0.579 1.00 94.19 93 LEU A CA 1
ATOM 763 C C . LEU A 1 93 ? -9.523 -11.360 -0.808 1.00 94.19 93 LEU A C 1
ATOM 765 O O . LEU A 1 93 ? -8.862 -11.928 -1.672 1.00 94.19 93 LEU A O 1
ATOM 769 N N . ASN A 1 94 ? -8.993 -10.435 -0.005 1.00 93.75 94 ASN A N 1
ATOM 770 C CA . ASN A 1 94 ? -7.582 -10.067 -0.058 1.00 93.75 94 ASN A CA 1
ATOM 771 C C . ASN A 1 94 ? -6.662 -11.232 0.331 1.00 93.75 94 ASN A C 1
ATOM 773 O O . ASN A 1 94 ? -5.695 -11.503 -0.373 1.00 93.75 94 ASN A O 1
ATOM 777 N N . LEU A 1 95 ? -6.977 -11.964 1.404 1.00 94.50 95 LEU A N 1
ATOM 778 C CA . LEU A 1 95 ? -6.206 -13.153 1.782 1.00 94.50 95 LEU A CA 1
ATOM 779 C C . LEU A 1 95 ? -6.230 -14.229 0.692 1.00 94.50 95 LEU A C 1
ATOM 781 O O . LEU A 1 95 ? -5.201 -14.849 0.422 1.00 94.50 95 LEU A O 1
ATOM 785 N N . ALA A 1 96 ? -7.382 -14.433 0.050 1.00 93.50 96 ALA A N 1
ATOM 786 C CA . ALA A 1 96 ? -7.511 -15.337 -1.084 1.00 93.50 96 ALA A CA 1
ATOM 787 C C . ALA A 1 96 ? -6.666 -14.858 -2.271 1.00 93.50 96 ALA A C 1
ATOM 789 O O . ALA A 1 96 ? -5.961 -15.665 -2.867 1.00 93.50 96 ALA A O 1
ATOM 790 N N . GLY A 1 97 ? -6.674 -13.554 -2.565 1.00 90.44 97 GLY A N 1
ATOM 791 C CA . GLY A 1 97 ? -5.848 -12.941 -3.604 1.00 90.44 97 GLY A CA 1
ATOM 792 C C . GLY A 1 97 ? -4.351 -13.145 -3.370 1.00 90.44 97 GLY A C 1
ATOM 793 O O . GLY A 1 97 ? -3.670 -13.640 -4.261 1.00 90.44 97 GLY A O 1
ATOM 794 N N . LEU A 1 98 ? -3.856 -12.845 -2.165 1.00 91.19 98 LEU A N 1
ATOM 795 C CA . LEU A 1 98 ? -2.462 -13.103 -1.769 1.00 91.19 98 LEU A CA 1
ATOM 796 C C . LEU A 1 98 ? -2.119 -14.598 -1.866 1.00 91.19 98 LEU A C 1
ATOM 798 O O . LEU A 1 98 ? -1.112 -14.992 -2.442 1.00 91.19 98 LEU A O 1
ATOM 802 N N . SER A 1 99 ? -3.007 -15.467 -1.381 1.00 91.31 99 SER A N 1
ATOM 803 C CA . SER A 1 99 ? -2.788 -16.917 -1.450 1.00 91.31 99 SER A CA 1
ATOM 804 C C . SER A 1 99 ? -2.755 -17.435 -2.892 1.00 91.31 99 SER A C 1
ATOM 806 O O . SER A 1 99 ? -1.982 -18.339 -3.199 1.00 91.31 99 SER A O 1
ATOM 808 N N . LEU A 1 100 ? -3.564 -16.866 -3.791 1.00 89.75 100 LEU A N 1
ATOM 809 C CA . LEU A 1 100 ? -3.636 -17.263 -5.198 1.00 89.75 100 LEU A CA 1
ATOM 810 C C . LEU A 1 100 ? -2.309 -17.024 -5.928 1.00 89.75 100 LEU A C 1
ATOM 812 O O . LEU A 1 100 ? -1.904 -17.835 -6.761 1.00 89.75 100 LEU A O 1
ATOM 816 N N . VAL A 1 10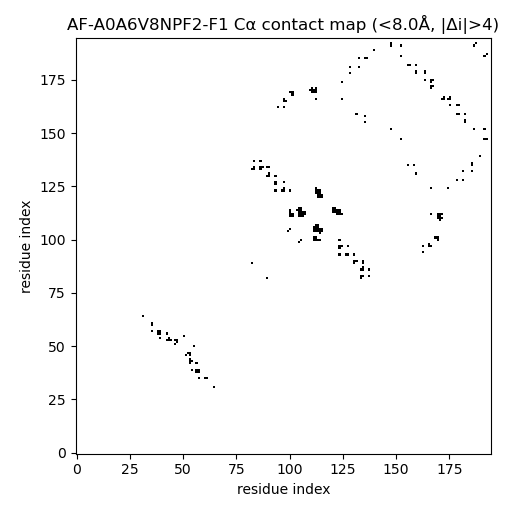1 ? -1.609 -15.944 -5.583 1.00 88.75 101 VAL A N 1
ATOM 817 C CA . VAL A 1 101 ? -0.299 -15.593 -6.148 1.00 88.75 101 VAL A CA 1
ATOM 818 C C . VAL A 1 101 ? 0.742 -16.663 -5.851 1.00 88.75 101 VAL A C 1
ATOM 820 O O . VAL A 1 101 ? 1.576 -16.962 -6.698 1.00 88.75 101 VAL A O 1
ATOM 823 N N . HIS A 1 102 ? 0.667 -17.320 -4.696 1.00 84.31 102 HIS A N 1
ATOM 824 C CA . HIS A 1 102 ? 1.597 -18.398 -4.377 1.00 84.31 102 HIS A CA 1
ATOM 825 C C . HIS A 1 102 ? 1.520 -19.551 -5.398 1.00 84.31 102 HIS A C 1
ATOM 827 O O . HIS A 1 102 ? 2.540 -20.107 -5.813 1.00 84.31 102 HIS A O 1
ATOM 833 N N . PHE A 1 103 ? 0.309 -19.868 -5.864 1.00 84.31 103 PHE A N 1
ATOM 834 C CA . PHE A 1 103 ? 0.072 -20.959 -6.809 1.00 84.31 103 PHE A CA 1
ATOM 835 C C . PHE A 1 103 ? 0.263 -20.536 -8.270 1.00 84.31 103 PHE A C 1
ATOM 837 O O . PHE A 1 103 ? 0.890 -21.266 -9.036 1.00 84.31 103 PHE A O 1
ATOM 844 N N . PHE A 1 104 ? -0.248 -19.362 -8.647 1.00 86.12 104 PHE A N 1
ATOM 845 C CA . PHE A 1 104 ? -0.342 -18.915 -10.045 1.00 86.12 104 PHE A CA 1
ATOM 846 C C . PHE A 1 104 ? 0.554 -17.721 -10.385 1.00 86.12 104 PHE A C 1
ATOM 848 O O . PHE A 1 104 ? 0.561 -17.256 -11.524 1.00 86.12 104 PHE A O 1
ATOM 855 N N . GLY A 1 105 ? 1.286 -17.199 -9.406 1.00 82.94 105 GLY A N 1
ATOM 856 C CA . GLY A 1 105 ? 2.188 -16.078 -9.593 1.00 82.94 105 GLY A CA 1
ATOM 857 C C . GLY A 1 105 ? 3.381 -16.454 -10.460 1.00 82.94 105 GLY A C 1
ATOM 858 O O . GLY A 1 105 ? 3.891 -17.577 -10.420 1.00 82.94 105 GLY A O 1
ATOM 859 N N . GLN A 1 106 ? 3.837 -15.479 -11.232 1.00 83.19 106 GLN A N 1
ATOM 860 C CA . GLN A 1 106 ? 5.080 -15.549 -11.978 1.00 83.19 106 GLN A CA 1
ATOM 861 C C . GLN A 1 106 ? 6.231 -15.080 -11.095 1.00 83.19 106 GLN A C 1
ATOM 863 O O . GLN A 1 106 ? 6.073 -14.167 -10.282 1.00 83.19 106 GLN A O 1
ATOM 868 N N . GLU A 1 107 ? 7.387 -15.715 -11.257 1.00 81.88 107 GLU A N 1
ATOM 869 C CA . GLU A 1 107 ? 8.606 -15.302 -10.576 1.00 81.88 107 GLU A CA 1
ATOM 870 C C . GLU A 1 107 ? 9.251 -14.142 -11.339 1.00 81.88 107 GLU A C 1
ATOM 872 O O . GLU A 1 107 ? 9.629 -14.276 -12.503 1.00 81.88 107 GLU A O 1
ATOM 877 N N . VAL A 1 108 ? 9.355 -12.992 -10.678 1.00 78.19 108 VAL A N 1
ATOM 878 C CA . VAL A 1 108 ? 9.984 -11.779 -11.200 1.00 78.19 108 VAL A CA 1
ATOM 879 C C . VAL A 1 108 ? 11.007 -11.320 -10.167 1.00 78.19 108 VAL A C 1
ATOM 881 O O . VAL A 1 108 ? 10.671 -11.107 -9.006 1.00 78.19 108 VAL A O 1
ATOM 884 N N . HIS A 1 109 ? 12.272 -11.202 -10.577 1.00 78.00 109 HIS A N 1
ATOM 885 C CA . HIS A 1 109 ? 13.382 -10.790 -9.702 1.00 78.00 109 HIS A CA 1
ATOM 886 C C . HIS A 1 109 ? 13.504 -11.608 -8.393 1.00 78.00 109 HIS A C 1
ATOM 888 O O . HIS A 1 109 ? 13.851 -11.062 -7.349 1.00 78.00 109 HIS A O 1
ATOM 894 N N . GLY A 1 110 ? 13.208 -12.914 -8.435 1.00 78.75 110 GLY A N 1
ATOM 895 C CA . GLY A 1 110 ? 13.282 -13.809 -7.269 1.00 78.75 110 GLY A CA 1
ATOM 896 C C . GLY A 1 110 ? 12.082 -13.736 -6.314 1.00 78.75 110 GLY A C 1
ATOM 897 O O . GLY A 1 110 ? 12.096 -14.380 -5.267 1.00 78.75 110 GLY A O 1
ATOM 898 N N . SER A 1 111 ? 11.037 -12.979 -6.664 1.00 80.06 111 SER A N 1
ATOM 899 C CA . SER A 1 111 ? 9.768 -12.923 -5.936 1.00 80.06 111 SER A CA 1
ATOM 900 C C . SER A 1 111 ? 8.631 -13.452 -6.807 1.00 80.06 111 SER A C 1
ATOM 902 O O . SER A 1 111 ? 8.455 -13.038 -7.954 1.00 80.06 111 SER A O 1
ATOM 904 N N . ARG A 1 112 ? 7.822 -14.361 -6.255 1.00 84.31 112 ARG A N 1
ATOM 905 C CA . ARG A 1 112 ? 6.590 -14.840 -6.893 1.00 84.31 112 ARG A CA 1
ATOM 906 C C . ARG A 1 112 ? 5.409 -14.036 -6.363 1.00 84.31 112 ARG A C 1
ATOM 908 O O . ARG A 1 112 ? 4.659 -14.536 -5.534 1.00 84.31 112 ARG A O 1
ATOM 915 N N . SER A 1 113 ? 5.283 -12.795 -6.824 1.00 85.31 113 SER A N 1
ATOM 916 C CA . SER A 1 113 ? 4.283 -11.830 -6.336 1.00 85.31 113 SER A CA 1
ATOM 917 C C . SER A 1 113 ? 3.327 -11.305 -7.423 1.00 85.31 113 SER A C 1
ATOM 919 O O . SER A 1 113 ? 2.352 -10.612 -7.125 1.00 85.31 113 SER A O 1
ATOM 921 N N . TRP A 1 114 ? 3.555 -11.654 -8.696 1.00 86.75 114 TRP A N 1
ATOM 922 C CA . TRP A 1 114 ? 2.827 -11.081 -9.834 1.00 86.75 114 TRP A CA 1
ATOM 923 C C . TRP A 1 114 ? 1.892 -12.090 -10.501 1.00 86.75 114 TRP A C 1
ATOM 925 O O . TRP A 1 114 ? 2.336 -13.102 -11.038 1.00 86.75 114 TRP A O 1
ATOM 935 N N . LEU A 1 115 ? 0.593 -11.784 -10.542 1.00 86.81 115 LEU A N 1
ATOM 936 C CA . LEU A 1 115 ? -0.374 -12.480 -11.395 1.00 86.81 115 LEU A CA 1
ATOM 937 C C . LEU A 1 115 ? -0.403 -11.785 -12.751 1.00 86.81 115 LEU A C 1
ATOM 939 O O . LEU A 1 115 ? -0.904 -10.668 -12.870 1.00 86.81 115 LEU A O 1
ATOM 943 N N . GLY A 1 116 ? 0.151 -12.419 -13.777 1.00 83.25 116 GLY A N 1
ATOM 944 C CA . GLY A 1 116 ? 0.351 -11.759 -15.060 1.00 83.25 116 GLY A CA 1
ATOM 945 C C . GLY A 1 116 ? 0.324 -12.679 -16.265 1.00 83.25 116 GLY A C 1
ATOM 946 O O . GLY A 1 116 ? 0.251 -13.902 -16.150 1.00 83.25 116 GLY A O 1
ATOM 947 N N . TRP A 1 117 ? 0.388 -12.052 -17.433 1.00 77.12 117 TRP A N 1
ATOM 948 C CA . TRP A 1 117 ? 0.549 -12.676 -18.739 1.00 77.12 117 TRP A CA 1
ATOM 949 C C . TRP A 1 117 ? 1.202 -11.672 -19.698 1.00 77.12 117 TRP A C 1
ATOM 951 O O . TRP A 1 117 ? 0.898 -10.479 -19.667 1.00 77.12 117 TRP A O 1
ATOM 961 N N . GLY A 1 118 ? 2.105 -12.154 -20.558 1.00 66.94 118 GLY A N 1
ATOM 962 C CA . GLY A 1 118 ? 2.621 -11.369 -21.685 1.00 66.94 118 GLY A CA 1
ATOM 963 C C . GLY A 1 118 ? 3.319 -10.062 -21.290 1.00 66.94 118 GLY A C 1
ATOM 964 O O . GLY A 1 118 ? 3.187 -9.062 -21.988 1.00 66.94 118 GLY A O 1
ATOM 965 N N . GLY A 1 119 ? 4.015 -10.043 -20.148 1.00 72.00 119 GLY A N 1
ATOM 966 C CA . GLY A 1 119 ? 4.738 -8.872 -19.640 1.00 72.00 119 GLY A CA 1
ATOM 967 C C . GLY A 1 119 ? 3.901 -7.911 -18.793 1.00 72.00 119 GLY A C 1
ATOM 968 O O . GLY A 1 119 ? 4.474 -7.034 -18.150 1.00 72.00 119 GLY A O 1
ATOM 969 N N . TYR A 1 120 ? 2.577 -8.068 -18.734 1.00 79.44 120 TYR A N 1
ATOM 970 C CA . TYR A 1 120 ? 1.705 -7.335 -17.813 1.00 79.44 120 TYR A CA 1
ATOM 971 C C . TYR A 1 120 ? 1.389 -8.189 -16.595 1.00 79.44 120 TYR A C 1
ATOM 973 O O . TYR A 1 120 ? 1.272 -9.409 -16.698 1.00 79.44 120 TYR A O 1
ATOM 981 N N . GLY A 1 121 ? 1.190 -7.550 -15.450 1.00 85.50 121 GLY A N 1
ATOM 982 C CA . GLY A 1 121 ? 0.739 -8.250 -14.265 1.00 85.50 121 GLY A CA 1
ATOM 983 C C . GLY A 1 121 ? 0.116 -7.317 -13.249 1.00 85.50 121 GLY A C 1
ATOM 984 O O . GLY A 1 121 ? 0.289 -6.100 -13.290 1.00 85.50 121 GLY A O 1
ATOM 985 N N . ILE A 1 122 ? -0.639 -7.929 -12.355 1.00 86.56 122 ILE A N 1
ATOM 986 C CA . ILE A 1 122 ? -1.228 -7.320 -11.182 1.00 86.56 122 ILE A CA 1
ATOM 987 C C . ILE A 1 122 ? -0.566 -7.975 -9.981 1.00 86.56 122 ILE A C 1
ATOM 989 O O . ILE A 1 122 ? -0.506 -9.200 -9.892 1.00 86.56 122 ILE A O 1
ATOM 993 N N . GLN A 1 123 ? -0.092 -7.152 -9.057 1.00 89.88 123 GLN A N 1
ATOM 994 C CA . GLN A 1 123 ? 0.421 -7.599 -7.774 1.00 89.88 123 GLN A CA 1
ATOM 995 C C . GLN A 1 123 ? -0.696 -7.454 -6.727 1.00 89.88 123 GLN A C 1
ATOM 997 O O . GLN A 1 123 ? -1.056 -6.330 -6.370 1.00 89.88 123 GLN A O 1
ATOM 1002 N N . PRO A 1 124 ? -1.301 -8.548 -6.227 1.00 89.88 124 PRO A N 1
ATOM 1003 C CA . PRO A 1 124 ? -2.411 -8.454 -5.276 1.00 89.88 124 PRO A CA 1
ATOM 1004 C C . PRO A 1 124 ? -2.044 -7.759 -3.967 1.00 89.88 124 PRO A C 1
ATOM 1006 O O . PRO A 1 124 ? -2.891 -7.081 -3.387 1.00 89.88 124 PRO A O 1
ATOM 1009 N N . SER A 1 125 ? -0.782 -7.841 -3.533 1.00 92.31 125 SER A N 1
ATOM 1010 C CA . SER A 1 125 ? -0.307 -7.145 -2.333 1.00 92.31 125 SER A CA 1
ATOM 1011 C C .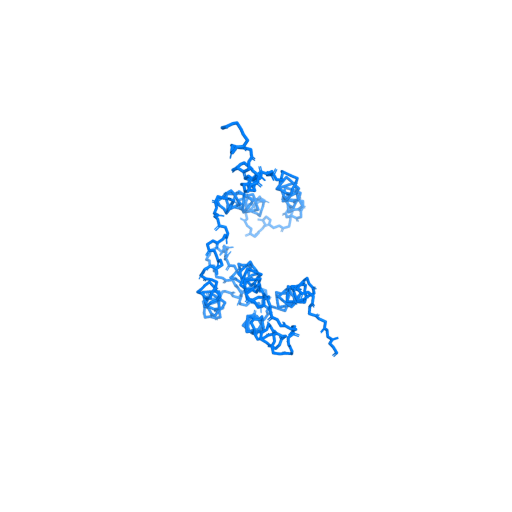 SER A 1 125 ? -0.354 -5.616 -2.452 1.00 92.31 125 SER A C 1
ATOM 1013 O O . SER A 1 125 ? -0.481 -4.943 -1.426 1.00 92.31 125 SER A O 1
ATOM 1015 N N . GLU A 1 126 ? -0.365 -5.052 -3.665 1.00 91.88 126 GLU A N 1
ATOM 1016 C CA . GLU A 1 126 ? -0.609 -3.622 -3.884 1.00 91.88 126 GLU A CA 1
ATOM 1017 C C . GLU A 1 126 ? -2.043 -3.235 -3.502 1.00 91.88 126 GLU A C 1
ATOM 1019 O O . GLU A 1 126 ? -2.257 -2.347 -2.671 1.00 91.88 126 GLU A O 1
ATOM 1024 N N . PHE A 1 127 ? -3.030 -3.968 -4.028 1.00 90.88 127 PHE A N 1
ATOM 1025 C CA . PHE A 1 127 ? -4.447 -3.795 -3.683 1.00 90.88 127 PHE A CA 1
ATOM 1026 C C . PHE A 1 127 ? -4.709 -4.079 -2.203 1.00 90.88 127 PHE A C 1
ATOM 1028 O O . PHE A 1 127 ? -5.499 -3.384 -1.552 1.00 90.88 127 PHE A O 1
ATOM 1035 N N . GLY A 1 128 ? -3.998 -5.059 -1.650 1.00 92.56 128 GLY A N 1
ATOM 1036 C CA . GLY A 1 128 ? -4.124 -5.441 -0.257 1.00 92.56 128 GLY A CA 1
ATOM 1037 C C . GLY A 1 128 ? -3.766 -4.333 0.730 1.00 92.56 128 GLY A C 1
ATOM 1038 O O . GLY A 1 128 ? -4.332 -4.326 1.817 1.00 92.56 128 GLY A O 1
ATOM 1039 N N . LYS A 1 129 ? -2.949 -3.332 0.363 1.00 94.00 129 LYS A N 1
ATOM 1040 C CA . LYS A 1 129 ? -2.679 -2.166 1.232 1.00 94.00 129 LYS A CA 1
ATOM 1041 C C . LYS A 1 129 ? -3.951 -1.364 1.501 1.00 94.00 129 LYS A C 1
ATOM 1043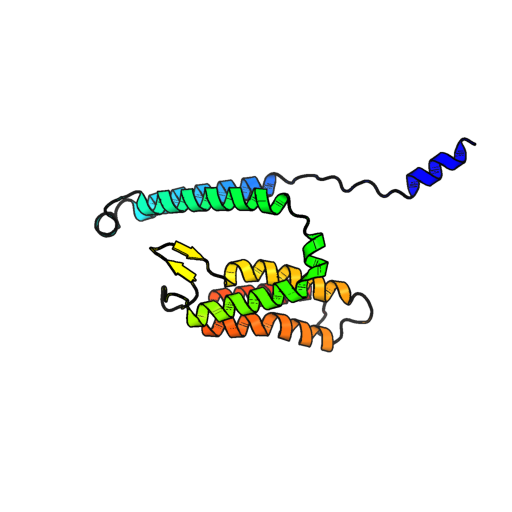 O O . LYS A 1 129 ? -4.239 -1.019 2.646 1.00 94.00 129 LYS A O 1
ATOM 1048 N N . ILE A 1 130 ? -4.742 -1.106 0.459 1.00 91.44 130 ILE A N 1
ATOM 1049 C CA . ILE A 1 130 ? -5.999 -0.351 0.568 1.00 91.44 130 ILE A CA 1
ATOM 1050 C C . ILE A 1 130 ? -7.021 -1.160 1.375 1.00 91.44 130 ILE A C 1
ATOM 1052 O O . ILE A 1 130 ? -7.668 -0.628 2.284 1.00 91.44 130 ILE A O 1
ATOM 1056 N N . VAL A 1 131 ? -7.129 -2.463 1.097 1.00 92.25 131 VAL A N 1
ATOM 1057 C CA . VAL A 1 131 ? -7.983 -3.379 1.870 1.00 92.25 131 VAL A CA 1
ATOM 1058 C C . VAL A 1 131 ? -7.559 -3.415 3.335 1.00 92.25 131 VAL A C 1
ATOM 1060 O O . VAL A 1 131 ? -8.397 -3.325 4.228 1.00 92.25 131 VAL A O 1
ATOM 1063 N N . LEU A 1 132 ? -6.264 -3.506 3.612 1.00 94.44 132 LEU A N 1
ATOM 1064 C CA . LEU A 1 132 ? -5.751 -3.564 4.970 1.00 94.44 132 LEU A CA 1
ATOM 1065 C C . LEU A 1 132 ? -6.087 -2.292 5.745 1.00 94.44 132 LEU A C 1
ATOM 1067 O O . LEU A 1 132 ? -6.638 -2.381 6.837 1.00 94.44 132 LEU A O 1
ATOM 1071 N N . ILE A 1 133 ? -5.818 -1.117 5.167 1.00 92.88 133 ILE A N 1
ATOM 1072 C CA . ILE A 1 133 ? -6.114 0.174 5.802 1.00 92.88 133 ILE A CA 1
ATOM 1073 C C . ILE A 1 133 ? -7.611 0.286 6.099 1.00 92.88 133 ILE A C 1
ATOM 1075 O O . ILE A 1 133 ? -7.995 0.620 7.217 1.00 92.88 133 ILE A O 1
ATOM 1079 N N . THR A 1 134 ? -8.467 -0.024 5.124 1.00 90.69 134 THR A N 1
ATOM 1080 C CA . THR A 1 134 ? -9.925 0.104 5.279 1.00 90.69 134 THR A CA 1
ATOM 1081 C C . THR A 1 134 ? -10.499 -0.893 6.286 1.00 90.69 134 THR A C 1
ATOM 1083 O O . THR A 1 134 ? -11.317 -0.516 7.128 1.00 90.69 134 THR A O 1
ATOM 1086 N N . THR A 1 135 ? -10.047 -2.147 6.258 1.00 92.25 135 THR A N 1
ATOM 1087 C CA . THR A 1 135 ? -10.507 -3.198 7.180 1.00 92.25 135 THR A CA 1
ATOM 1088 C C . THR A 1 135 ? -9.996 -2.974 8.598 1.00 92.25 135 THR A C 1
ATOM 1090 O O . THR A 1 135 ? -10.773 -3.090 9.544 1.00 92.25 135 THR A O 1
ATOM 1093 N N . LEU A 1 136 ? -8.737 -2.557 8.756 1.00 91.00 136 LEU A N 1
ATOM 1094 C CA . LEU A 1 136 ? -8.166 -2.198 10.051 1.00 91.00 136 LEU A CA 1
ATOM 1095 C C . LEU A 1 136 ? -8.830 -0.938 10.621 1.00 91.00 136 LEU A C 1
ATOM 1097 O O . LEU A 1 136 ? -9.144 -0.894 11.809 1.00 91.00 136 LEU A O 1
ATOM 1101 N N . ALA A 1 137 ? -9.129 0.061 9.784 1.00 90.00 137 ALA A N 1
ATOM 1102 C CA . ALA A 1 137 ? -9.896 1.235 10.195 1.00 90.00 137 ALA A CA 1
ATOM 1103 C C . ALA A 1 137 ? -11.298 0.848 10.688 1.00 90.00 137 ALA A C 1
ATOM 1105 O O . ALA A 1 137 ? -11.721 1.308 11.749 1.00 90.00 137 ALA A O 1
ATOM 1106 N N . ALA A 1 138 ? -12.013 -0.012 9.951 1.00 88.12 138 ALA A N 1
ATOM 1107 C CA . ALA A 1 138 ? -13.333 -0.498 10.347 1.00 88.12 138 ALA A CA 1
ATOM 1108 C C . ALA A 1 138 ? -13.267 -1.257 11.682 1.00 88.12 138 ALA A C 1
ATOM 1110 O O . ALA A 1 138 ? -14.008 -0.927 12.612 1.00 88.12 138 ALA A O 1
ATOM 1111 N N . PHE A 1 139 ? -12.320 -2.189 11.801 1.00 86.25 139 PHE A N 1
ATOM 1112 C CA . PHE A 1 139 ? -12.059 -2.975 13.003 1.00 86.25 139 PHE A CA 1
ATOM 1113 C C . PHE A 1 139 ? -11.798 -2.100 14.238 1.00 86.25 139 PHE A C 1
ATOM 1115 O O . PHE A 1 139 ? -12.469 -2.259 15.259 1.00 86.25 139 PHE A O 1
ATOM 1122 N N . LEU A 1 140 ? -10.882 -1.131 14.130 1.00 84.81 140 LEU A N 1
ATOM 1123 C CA . LEU A 1 140 ? -10.538 -0.218 15.224 1.00 84.81 140 LEU A CA 1
ATOM 1124 C C . LEU A 1 140 ? -11.677 0.766 15.538 1.00 84.81 140 LEU A C 1
ATOM 1126 O O . LEU A 1 140 ? -11.882 1.128 16.694 1.00 84.81 140 LEU A O 1
ATOM 1130 N N . SER A 1 141 ? -12.444 1.197 14.530 1.00 82.69 141 SER A N 1
ATOM 1131 C CA . SER A 1 141 ? -13.542 2.156 14.721 1.00 82.69 141 SER A CA 1
ATOM 1132 C C . SER A 1 141 ? -14.757 1.569 15.441 1.00 82.69 141 SER A C 1
ATOM 1134 O O . SER A 1 141 ? -15.432 2.299 16.166 1.00 82.69 141 SER A O 1
ATOM 1136 N N . ASN A 1 142 ? -15.012 0.266 15.283 1.00 73.94 142 ASN A N 1
ATOM 1137 C CA . ASN A 1 142 ? -16.135 -0.431 15.917 1.00 73.94 142 ASN A CA 1
ATOM 1138 C C . ASN A 1 142 ? -15.904 -0.711 17.411 1.00 73.94 142 ASN A C 1
ATOM 1140 O O . ASN A 1 142 ? -16.842 -1.070 18.114 1.00 73.94 142 ASN A O 1
ATOM 1144 N N . ARG A 1 143 ? -14.673 -0.533 17.907 1.00 71.31 143 ARG A N 1
ATOM 1145 C CA . ARG A 1 143 ? -14.284 -0.764 19.309 1.00 71.31 143 ARG A CA 1
ATOM 1146 C C . ARG A 1 143 ? -14.059 0.532 20.084 1.00 71.31 143 ARG A C 1
ATOM 1148 O O . ARG A 1 143 ? -13.283 0.583 21.030 1.00 71.31 143 ARG A O 1
ATOM 1155 N N . LYS A 1 144 ? -14.734 1.610 19.671 1.00 57.69 144 LYS A N 1
ATOM 1156 C CA . LYS A 1 144 ? -14.781 2.878 20.410 1.00 57.69 144 LYS A CA 1
ATOM 1157 C C . LYS A 1 144 ? -15.636 2.710 21.672 1.00 57.69 144 LYS A C 1
ATOM 1159 O O . LYS A 1 144 ? -16.790 3.117 21.700 1.00 57.69 144 LYS A O 1
ATOM 1164 N N . GLY A 1 145 ? -15.070 2.089 22.697 1.00 56.38 145 GLY A N 1
ATOM 1165 C CA . GLY A 1 145 ? -15.720 1.880 23.984 1.00 56.38 145 GLY A CA 1
ATOM 1166 C C . GLY A 1 145 ? -14.905 0.896 24.807 1.00 56.38 145 GLY A C 1
ATOM 1167 O O . GLY A 1 145 ? -14.744 -0.242 24.392 1.00 56.38 145 GLY A O 1
ATOM 1168 N N . GLU A 1 146 ? -14.416 1.374 25.948 1.00 49.03 146 GLU A N 1
ATOM 1169 C CA . GLU A 1 146 ? -13.438 0.744 26.844 1.00 49.03 146 GLU A CA 1
ATOM 1170 C C . GLU A 1 146 ? -11.977 0.841 26.380 1.00 49.03 146 GLU A C 1
ATOM 1172 O O . GLU A 1 146 ? -11.647 0.833 25.198 1.00 49.03 146 GLU A O 1
ATOM 1177 N N . SER A 1 147 ? -11.101 1.067 27.360 1.00 52.66 147 SER A N 1
ATOM 1178 C CA . SER A 1 147 ? -9.655 1.232 27.210 1.00 52.66 147 SER A CA 1
ATOM 1179 C C . SER A 1 147 ? -9.082 0.238 26.201 1.00 52.66 147 SER A C 1
ATOM 1181 O O . SER A 1 147 ? -9.328 -0.959 26.328 1.00 52.66 147 SER A O 1
ATOM 1183 N N . ARG A 1 148 ? -8.323 0.735 25.216 1.00 67.12 148 ARG A N 1
ATOM 1184 C CA . ARG A 1 148 ? -7.666 -0.057 24.163 1.00 67.12 148 ARG A CA 1
ATOM 1185 C C . ARG A 1 148 ? -6.861 -1.180 24.812 1.00 67.12 148 ARG A C 1
ATOM 1187 O O . ARG A 1 148 ? -5.752 -0.958 25.293 1.00 67.12 148 ARG A O 1
ATOM 1194 N N . SER A 1 149 ? -7.460 -2.360 24.883 1.00 73.75 149 SER A N 1
ATOM 1195 C CA . SER A 1 149 ? -6.940 -3.468 25.674 1.00 73.75 149 SER A CA 1
ATOM 1196 C C . SER A 1 149 ? -5.729 -4.070 24.966 1.00 73.75 149 SER A C 1
ATOM 1198 O O . SER A 1 149 ? -5.639 -4.018 23.737 1.00 73.75 149 SER A O 1
ATOM 1200 N N . LEU A 1 150 ? -4.842 -4.746 25.704 1.00 79.56 150 LEU A N 1
ATOM 1201 C CA . LEU A 1 150 ? -3.835 -5.637 25.106 1.00 79.56 150 LEU A CA 1
ATOM 1202 C C . LEU A 1 150 ? -4.468 -6.598 24.084 1.00 79.56 150 LEU A C 1
ATOM 1204 O O . LEU A 1 150 ? -3.858 -6.927 23.070 1.00 79.56 150 LEU A O 1
ATOM 1208 N N . LYS A 1 151 ? -5.735 -6.978 24.295 1.00 82.50 151 LYS A N 1
ATOM 1209 C CA . LYS A 1 151 ? -6.524 -7.766 23.347 1.00 82.50 151 LYS A CA 1
ATOM 1210 C C . LYS A 1 151 ? -6.699 -7.080 21.986 1.00 82.50 151 LYS A C 1
ATOM 1212 O O . LYS A 1 151 ? -6.624 -7.756 20.964 1.00 82.50 151 LYS A O 1
ATOM 1217 N N . ASP A 1 152 ? -6.918 -5.768 21.937 1.00 83.06 152 ASP A N 1
ATOM 1218 C CA . ASP A 1 152 ? -7.071 -5.029 20.676 1.00 83.06 152 ASP A CA 1
ATOM 1219 C C . ASP A 1 152 ? -5.749 -4.899 19.927 1.00 83.06 152 ASP A C 1
ATOM 1221 O O . ASP A 1 152 ? -5.729 -4.992 18.698 1.00 83.06 152 ASP A O 1
ATOM 1225 N N . VAL A 1 153 ? -4.645 -4.756 20.665 1.00 85.94 153 VAL A N 1
ATOM 1226 C CA . VAL A 1 153 ? -3.292 -4.780 20.098 1.00 85.94 153 VAL A CA 1
ATOM 1227 C C . VAL A 1 153 ? -3.023 -6.137 19.463 1.00 85.94 153 VAL A C 1
ATOM 1229 O O . VAL A 1 153 ? -2.719 -6.205 18.276 1.00 85.94 153 VAL A O 1
ATOM 1232 N N . ILE A 1 154 ? -3.221 -7.222 20.215 1.00 89.31 154 ILE A N 1
ATOM 1233 C CA . ILE A 1 154 ? -3.005 -8.591 19.730 1.00 89.31 154 ILE A CA 1
ATOM 1234 C C . ILE A 1 154 ? -3.881 -8.882 18.510 1.00 89.31 154 ILE A C 1
ATOM 1236 O O . ILE A 1 154 ? -3.402 -9.432 17.523 1.00 89.31 154 ILE A O 1
ATOM 1240 N N . LEU A 1 155 ? -5.154 -8.488 18.531 1.00 89.75 155 LEU A N 1
ATOM 1241 C CA . LEU A 1 155 ? -6.041 -8.732 17.398 1.00 89.75 155 LEU A CA 1
ATOM 1242 C C . LEU A 1 155 ? -5.678 -7.884 16.170 1.00 89.75 155 LEU A C 1
ATOM 1244 O O . LEU A 1 155 ? -5.793 -8.383 15.055 1.00 89.75 155 LEU A O 1
ATOM 1248 N N . SER A 1 156 ? -5.179 -6.658 16.352 1.00 90.50 156 SER A N 1
ATOM 1249 C CA . SER A 1 156 ? -4.644 -5.843 15.248 1.00 90.50 156 SER A CA 1
ATOM 1250 C C . SER A 1 156 ? -3.367 -6.455 14.666 1.00 90.50 156 SER A C 1
ATOM 1252 O O . SER A 1 156 ? -3.207 -6.509 13.447 1.00 90.50 156 SER A O 1
ATOM 1254 N N . LEU A 1 157 ? -2.489 -6.983 15.529 1.00 92.38 157 LEU A N 1
ATOM 1255 C CA . LEU A 1 157 ? -1.294 -7.723 15.122 1.00 92.38 157 LEU A CA 1
ATOM 1256 C C . LEU A 1 157 ? -1.656 -8.977 14.329 1.00 92.38 157 LEU A C 1
ATOM 1258 O O . LEU A 1 157 ? -1.025 -9.240 13.316 1.00 92.38 157 LEU A O 1
ATOM 1262 N N . ILE A 1 158 ? -2.682 -9.726 14.736 1.00 94.25 158 ILE A N 1
ATOM 1263 C CA . ILE A 1 158 ? -3.155 -10.897 13.985 1.00 94.25 158 ILE A CA 1
ATOM 1264 C C . ILE A 1 158 ? -3.747 -10.467 12.636 1.00 94.25 158 ILE A C 1
ATOM 1266 O O . ILE A 1 158 ? -3.423 -11.061 11.609 1.00 94.25 158 ILE A O 1
ATOM 1270 N N . HIS A 1 159 ? -4.569 -9.413 12.624 1.00 93.19 159 HIS A N 1
ATOM 1271 C CA . HIS A 1 159 ? -5.228 -8.904 11.416 1.00 93.19 159 HIS A CA 1
ATOM 1272 C C . HIS A 1 159 ? -4.234 -8.484 10.328 1.00 93.19 159 HIS A C 1
ATOM 1274 O O . HIS A 1 159 ? -4.469 -8.727 9.151 1.00 93.19 159 HIS A O 1
ATOM 1280 N N . VAL A 1 160 ? -3.103 -7.879 10.702 1.00 95.00 160 VAL A N 1
ATOM 1281 C CA . VAL A 1 160 ? -2.057 -7.497 9.736 1.00 95.00 160 VAL A CA 1
ATOM 1282 C C . VAL A 1 160 ? -0.987 -8.579 9.565 1.00 95.00 160 VAL A C 1
ATOM 1284 O O . VAL A 1 160 ? -0.436 -8.750 8.478 1.00 95.00 160 VAL A O 1
ATOM 1287 N N . GLY A 1 161 ? -0.722 -9.352 10.614 1.00 95.31 161 GLY A N 1
ATOM 1288 C CA . GLY A 1 161 ? 0.280 -10.410 10.628 1.00 95.31 161 GLY A CA 1
ATOM 1289 C C . GLY A 1 161 ? -0.034 -11.534 9.648 1.00 95.31 161 GLY A C 1
ATOM 1290 O O . GLY A 1 161 ? 0.879 -12.025 8.993 1.00 95.31 161 GLY A O 1
ATOM 1291 N N . ILE A 1 162 ? -1.311 -11.901 9.478 1.00 95.62 162 ILE A N 1
ATOM 1292 C CA . ILE A 1 162 ? -1.708 -12.928 8.502 1.00 95.62 162 ILE A CA 1
ATOM 1293 C C . ILE A 1 162 ? -1.309 -12.511 7.066 1.00 95.62 162 I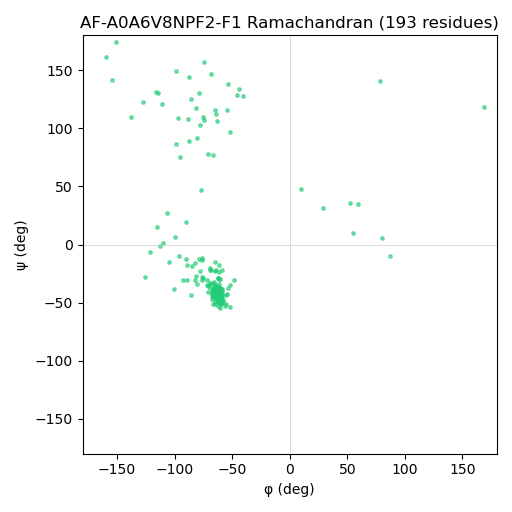LE A C 1
ATOM 1295 O O . ILE A 1 162 ? -0.569 -13.268 6.434 1.00 95.62 162 ILE A O 1
ATOM 1299 N N . PRO A 1 163 ? -1.705 -11.327 6.546 1.00 94.81 163 PRO A N 1
ATOM 1300 C CA . PRO A 1 163 ? -1.210 -10.828 5.263 1.00 94.81 163 PRO A CA 1
ATOM 1301 C C . PRO A 1 163 ? 0.318 -10.753 5.166 1.00 94.81 163 PRO A C 1
ATOM 1303 O O . PRO A 1 163 ? 0.873 -11.158 4.150 1.00 94.81 163 PRO A O 1
ATOM 1306 N N . ILE A 1 164 ? 1.009 -10.284 6.214 1.00 95.62 164 ILE A N 1
ATOM 1307 C CA . ILE A 1 164 ? 2.481 -10.202 6.226 1.00 95.62 164 ILE A CA 1
ATOM 1308 C C . ILE A 1 164 ? 3.109 -11.584 6.031 1.00 95.62 164 ILE A C 1
ATOM 1310 O O . ILE A 1 164 ? 4.023 -11.729 5.226 1.00 95.62 164 ILE A O 1
ATOM 1314 N N . VAL A 1 165 ? 2.614 -12.608 6.729 1.00 95.19 165 VAL A N 1
ATOM 1315 C CA . VAL A 1 165 ? 3.127 -13.979 6.594 1.00 95.19 165 VAL A CA 1
ATOM 1316 C C . VAL A 1 165 ? 2.919 -14.511 5.177 1.00 95.19 165 VAL A C 1
ATOM 1318 O O . VAL A 1 165 ? 3.805 -15.185 4.657 1.00 95.19 165 VAL A O 1
ATOM 1321 N N . LEU A 1 166 ? 1.786 -14.204 4.538 1.00 92.81 166 LEU A N 1
ATOM 1322 C CA . LEU A 1 166 ? 1.552 -14.584 3.141 1.00 92.81 166 LEU A CA 1
ATOM 1323 C C . LEU A 1 166 ? 2.540 -13.884 2.198 1.00 92.81 166 LEU A C 1
ATOM 1325 O O . LEU A 1 166 ? 3.167 -14.555 1.388 1.00 92.81 166 LEU A O 1
ATOM 1329 N N . ILE A 1 167 ? 2.761 -12.580 2.371 1.00 92.62 167 ILE A N 1
ATOM 1330 C CA . ILE A 1 167 ? 3.702 -11.797 1.552 1.00 92.62 167 ILE A CA 1
ATOM 1331 C C . ILE A 1 167 ? 5.151 -12.272 1.743 1.00 92.62 167 ILE A C 1
ATOM 1333 O O . ILE A 1 167 ? 5.912 -12.373 0.784 1.00 92.62 167 ILE A O 1
ATOM 1337 N N . LEU A 1 168 ? 5.545 -12.638 2.966 1.00 92.31 168 LEU A N 1
ATOM 1338 C CA . LEU A 1 168 ? 6.875 -13.198 3.230 1.00 92.31 168 LEU A CA 1
ATOM 1339 C C . LEU A 1 168 ? 7.093 -14.562 2.555 1.00 92.31 168 LEU A C 1
ATOM 1341 O O . LEU A 1 168 ? 8.237 -14.936 2.303 1.00 92.31 168 LEU A O 1
ATOM 1345 N N . ARG A 1 169 ? 6.019 -15.299 2.236 1.00 89.31 169 ARG A N 1
ATOM 1346 C CA . ARG A 1 169 ? 6.093 -16.513 1.405 1.00 89.31 169 ARG A CA 1
ATOM 1347 C C . ARG A 1 169 ? 6.214 -16.218 -0.091 1.00 89.31 169 ARG A C 1
ATOM 1349 O O . ARG A 1 169 ? 6.511 -17.145 -0.841 1.00 89.31 169 ARG A O 1
ATOM 1356 N N . GLU A 1 170 ? 5.993 -14.977 -0.523 1.00 85.69 170 GLU A N 1
ATOM 1357 C CA . GLU A 1 170 ? 6.231 -14.479 -1.889 1.00 85.69 170 GLU A CA 1
ATOM 1358 C C . GLU A 1 170 ? 7.664 -13.915 -2.070 1.00 85.69 170 GLU A C 1
ATOM 1360 O O . GLU A 1 170 ? 7.959 -13.254 -3.065 1.00 85.69 170 GLU A O 1
ATOM 1365 N N . PRO A 1 171 ? 8.607 -14.288 -1.191 1.00 85.44 171 PRO A N 1
ATOM 1366 C CA . PRO A 1 171 ? 9.848 -13.565 -0.858 1.00 85.44 171 PRO A CA 1
ATOM 1367 C C . PRO A 1 171 ? 9.893 -12.027 -0.973 1.00 85.44 171 PRO A C 1
ATOM 1369 O O . PRO A 1 171 ? 10.962 -11.473 -1.230 1.00 85.44 171 PRO A O 1
ATOM 1372 N N . ASP A 1 172 ? 8.789 -11.304 -0.757 1.00 88.56 172 ASP A N 1
ATOM 1373 C CA . ASP A 1 172 ? 8.762 -9.839 -0.907 1.00 88.56 172 ASP A CA 1
ATOM 1374 C C . ASP A 1 172 ? 8.905 -9.107 0.442 1.00 88.56 172 ASP A C 1
ATOM 1376 O O . ASP A 1 172 ? 7.938 -8.736 1.119 1.00 88.56 172 ASP A O 1
ATOM 1380 N N . ILE A 1 173 ? 10.158 -8.893 0.853 1.00 89.38 173 ILE A N 1
ATOM 1381 C CA . ILE A 1 173 ? 10.475 -8.219 2.122 1.00 89.38 173 ILE A CA 1
ATOM 1382 C C . ILE A 1 173 ? 10.025 -6.752 2.091 1.00 89.38 173 ILE A C 1
ATOM 1384 O O . ILE A 1 173 ? 9.509 -6.250 3.094 1.00 89.38 173 ILE A O 1
ATOM 1388 N N . GLY A 1 174 ? 10.173 -6.073 0.949 1.00 90.94 174 GLY A N 1
ATOM 1389 C CA . GLY A 1 174 ? 9.797 -4.668 0.798 1.00 90.94 174 GLY A CA 1
ATOM 1390 C C . GLY A 1 174 ? 8.314 -4.458 1.084 1.00 90.94 174 GLY A C 1
ATOM 1391 O O . GLY A 1 174 ? 7.950 -3.619 1.912 1.00 90.94 174 GLY A O 1
ATOM 1392 N N . MET A 1 175 ? 7.461 -5.291 0.490 1.00 92.06 175 MET A N 1
ATOM 1393 C CA . MET A 1 175 ? 6.018 -5.221 0.700 1.00 92.06 175 MET A CA 1
ATOM 1394 C C . MET A 1 175 ? 5.610 -5.570 2.130 1.00 92.06 175 MET A C 1
ATOM 1396 O O . MET A 1 175 ? 4.748 -4.895 2.699 1.00 92.06 175 MET A O 1
ATOM 1400 N N . SER A 1 176 ? 6.268 -6.548 2.759 1.00 93.69 176 SER A N 1
ATOM 1401 C CA . SER A 1 176 ? 6.007 -6.881 4.164 1.00 93.69 176 SER A CA 1
ATOM 1402 C C . SER A 1 176 ? 6.281 -5.699 5.110 1.00 93.69 176 SER A C 1
ATOM 1404 O O . SER A 1 176 ? 5.501 -5.442 6.033 1.00 93.69 176 SER A O 1
ATOM 1406 N N . LEU A 1 177 ? 7.331 -4.913 4.834 1.00 95.44 177 LEU A N 1
ATOM 1407 C CA . LEU A 1 177 ? 7.694 -3.737 5.624 1.00 95.44 177 LEU A CA 1
ATOM 1408 C C . LEU A 1 177 ? 6.670 -2.607 5.468 1.00 95.44 177 LEU A C 1
ATOM 1410 O O . LEU A 1 177 ? 6.343 -1.936 6.448 1.00 95.44 177 LEU A O 1
ATOM 1414 N N . VAL A 1 178 ? 6.111 -2.421 4.269 1.00 96.38 178 VAL A N 1
ATOM 1415 C CA . VAL A 1 178 ? 5.029 -1.446 4.053 1.00 96.38 178 VAL A CA 1
ATOM 1416 C C . VAL A 1 178 ? 3.789 -1.823 4.868 1.00 96.38 178 VAL A C 1
ATOM 1418 O O . VAL A 1 178 ? 3.188 -0.960 5.505 1.00 96.38 178 VAL A O 1
ATOM 1421 N N . TYR A 1 179 ? 3.425 -3.107 4.914 1.00 96.38 179 TYR A N 1
ATOM 1422 C CA . TYR A 1 179 ? 2.295 -3.583 5.722 1.00 96.38 179 TYR A CA 1
ATOM 1423 C C . TYR A 1 179 ? 2.538 -3.374 7.220 1.00 96.38 179 TYR A C 1
ATOM 1425 O O . TYR A 1 179 ? 1.630 -2.956 7.944 1.00 96.38 179 TYR A O 1
ATOM 1433 N N . LEU A 1 180 ? 3.772 -3.591 7.681 1.00 95.69 180 LEU A N 1
ATOM 1434 C CA . LEU A 1 180 ? 4.169 -3.285 9.053 1.00 95.69 180 LEU A CA 1
ATOM 1435 C C . LEU A 1 180 ? 4.067 -1.781 9.353 1.00 95.69 180 LEU A C 1
ATOM 1437 O O . LEU A 1 180 ? 3.534 -1.397 10.393 1.00 95.69 180 LEU A O 1
ATOM 1441 N N . ALA A 1 181 ? 4.513 -0.920 8.437 1.00 96.25 181 ALA A N 1
ATOM 1442 C CA . ALA A 1 181 ? 4.387 0.528 8.586 1.00 96.25 181 ALA A CA 1
ATOM 1443 C C . ALA A 1 181 ? 2.915 0.973 8.657 1.00 96.25 181 ALA A C 1
ATOM 1445 O O . ALA A 1 181 ? 2.567 1.806 9.496 1.00 96.25 181 ALA A O 1
ATOM 1446 N N . ILE A 1 182 ? 2.035 0.372 7.844 1.00 95.88 182 ILE A N 1
ATOM 1447 C CA . ILE A 1 182 ? 0.583 0.605 7.898 1.00 95.88 182 ILE A CA 1
ATOM 1448 C C . ILE A 1 182 ? 0.028 0.236 9.276 1.00 95.88 182 ILE A C 1
ATOM 1450 O O . ILE A 1 182 ? -0.690 1.035 9.875 1.00 95.88 182 ILE A O 1
ATOM 1454 N N . LEU A 1 183 ? 0.368 -0.945 9.800 1.00 94.25 183 LEU A N 1
ATOM 1455 C CA . LEU A 1 183 ? -0.055 -1.390 11.129 1.00 94.25 183 LEU A CA 1
ATOM 1456 C C . LEU A 1 183 ? 0.356 -0.386 12.213 1.00 94.25 183 LEU A C 1
ATOM 1458 O O . LEU A 1 183 ? -0.492 0.066 12.983 1.00 94.25 183 LEU A O 1
ATOM 1462 N N . LEU A 1 184 ? 1.639 -0.017 12.259 1.00 92.81 184 LEU A N 1
ATOM 1463 C CA . LEU A 1 184 ? 2.166 0.907 13.265 1.00 92.81 184 LEU A CA 1
ATOM 1464 C C . LEU A 1 184 ? 1.514 2.290 13.156 1.00 92.81 184 LEU A C 1
ATOM 1466 O O . LEU A 1 184 ? 1.061 2.831 14.164 1.00 92.81 184 LEU A O 1
ATOM 1470 N N . GLY A 1 185 ? 1.396 2.832 11.940 1.00 93.12 185 GLY A N 1
ATOM 1471 C CA . GLY A 1 185 ? 0.745 4.119 11.697 1.00 93.12 185 GLY A CA 1
ATOM 1472 C C . GLY A 1 185 ? -0.726 4.118 12.116 1.00 93.12 185 GLY A C 1
ATOM 1473 O O . GLY A 1 185 ? -1.180 5.036 12.798 1.00 93.12 185 GLY A O 1
ATOM 1474 N N . MET A 1 186 ? -1.466 3.058 11.786 1.00 91.69 186 MET A N 1
ATOM 1475 C CA . MET A 1 186 ? -2.881 2.926 12.144 1.00 91.69 186 MET A CA 1
ATOM 1476 C C . MET A 1 186 ? -3.087 2.760 13.651 1.00 91.69 186 MET A C 1
ATOM 1478 O O . MET A 1 186 ? -3.989 3.388 14.207 1.00 91.69 186 MET A O 1
ATOM 1482 N N . MET A 1 187 ? -2.250 1.972 14.333 1.00 87.75 187 MET A N 1
ATOM 1483 C CA . MET A 1 187 ? -2.301 1.839 15.796 1.00 87.75 187 MET A CA 1
ATOM 1484 C C . MET A 1 187 ? -1.946 3.152 16.5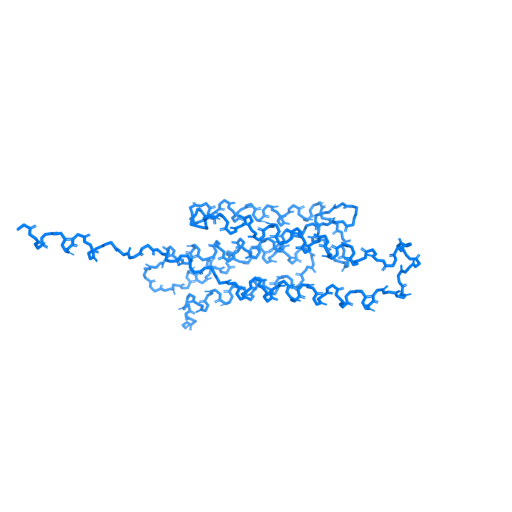06 1.00 87.75 187 MET A C 1
ATOM 1486 O O . MET A 1 187 ? -2.582 3.493 17.504 1.00 87.75 187 MET A O 1
ATOM 1490 N N . PHE A 1 188 ? -0.981 3.908 15.974 1.00 87.56 188 PHE A N 1
ATOM 1491 C CA . PHE A 1 188 ? -0.605 5.221 16.497 1.00 87.56 188 PHE A CA 1
ATOM 1492 C C . PHE A 1 188 ? -1.736 6.248 16.351 1.00 87.56 188 PHE A C 1
ATOM 1494 O O . PHE A 1 188 ? -2.101 6.906 17.325 1.00 87.56 188 PHE A O 1
ATOM 1501 N N . VAL A 1 189 ? -2.337 6.358 15.159 1.00 86.94 189 VAL A N 1
ATOM 1502 C CA . VAL A 1 189 ? -3.476 7.264 14.899 1.00 86.94 189 VAL A CA 1
ATOM 1503 C C . VAL A 1 189 ? -4.675 6.872 15.745 1.00 86.94 189 VAL A C 1
ATOM 1505 O O . VAL A 1 189 ? -5.329 7.708 16.372 1.00 86.94 189 VAL A O 1
ATOM 1508 N N . ALA A 1 190 ? -4.943 5.577 15.827 1.00 83.44 190 ALA A N 1
ATOM 1509 C CA . ALA A 1 190 ? -5.881 5.048 16.778 1.00 83.44 190 ALA A CA 1
ATOM 1510 C C . ALA A 1 190 ? -5.233 5.004 18.165 1.00 83.44 190 ALA A C 1
ATOM 1512 O O . ALA A 1 190 ? -5.365 3.978 18.778 1.00 83.44 190 ALA A O 1
ATOM 1513 N N . GLY A 1 191 ? -4.562 6.040 18.675 1.00 76.94 191 GLY A N 1
ATOM 1514 C CA . GLY A 1 191 ? -3.938 6.182 20.007 1.00 76.94 191 GLY A CA 1
ATOM 1515 C C . GLY A 1 191 ? -3.816 4.965 20.944 1.00 76.94 191 GLY A C 1
ATOM 1516 O O . GLY A 1 191 ? -4.176 5.081 22.118 1.00 76.94 191 GLY A O 1
ATOM 1517 N N . ILE A 1 192 ? -3.334 3.817 20.458 1.00 71.31 192 ILE A N 1
ATOM 1518 C CA . ILE A 1 192 ? -2.997 2.649 21.267 1.00 71.31 192 ILE A CA 1
ATOM 1519 C C . ILE A 1 192 ? -1.682 3.015 21.940 1.00 71.31 192 ILE A C 1
ATOM 1521 O O . ILE A 1 192 ? -0.654 3.151 21.281 1.00 71.31 192 ILE A O 1
ATOM 1525 N N . ARG A 1 193 ? -1.729 3.239 23.251 1.00 58.28 193 ARG A N 1
ATOM 1526 C CA . ARG A 1 193 ? -0.525 3.484 24.038 1.00 58.28 193 ARG A CA 1
ATOM 1527 C C . ARG A 1 193 ? 0.036 2.123 24.453 1.00 58.28 193 ARG A C 1
ATOM 1529 O O . ARG A 1 193 ? -0.728 1.352 25.033 1.00 58.28 193 ARG A O 1
ATOM 1536 N N . PRO A 1 194 ? 1.311 1.806 24.169 1.00 53.59 194 PRO A N 1
ATOM 1537 C CA . PRO A 1 194 ? 1.981 0.730 24.882 1.00 53.59 194 PRO A CA 1
ATOM 1538 C C . PRO A 1 194 ? 2.046 1.167 26.350 1.00 53.59 194 PRO A C 1
ATOM 1540 O O . PRO A 1 194 ? 2.717 2.146 26.673 1.00 53.59 194 PRO A O 1
ATOM 1543 N N . SER A 1 195 ? 1.216 0.548 27.188 1.00 46.22 195 SER A N 1
ATOM 1544 C CA . SER A 1 195 ? 1.221 0.735 28.641 1.00 46.22 195 SER A CA 1
ATOM 1545 C C . SER A 1 195 ? 2.430 0.061 29.264 1.00 46.22 195 SER A C 1
ATOM 1547 O O . SER A 1 195 ? 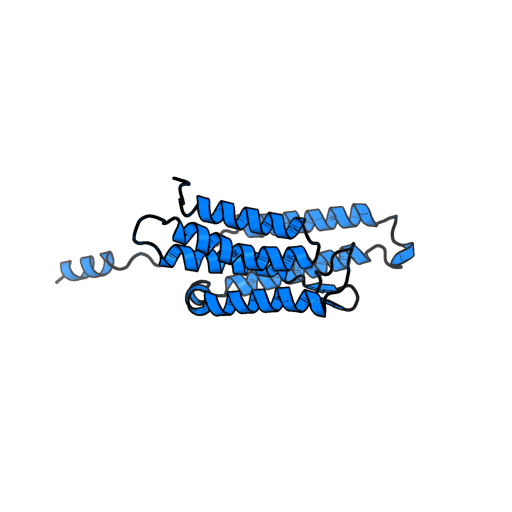2.674 -1.098 28.852 1.00 46.22 195 SER A O 1
#

InterPro domains:
  IPR001182 Probable peptidoglycan glycosyltransferase FtsW/RodA [PF01098] (26-193)
  IPR001182 Probable peptidoglycan glycosyltransferase FtsW/RodA [PTHR30474] (19-193)

Sequence (195 aa):
MYETNHELRSGLGSPPKFSFDFVLPLASLLLGLYGALLIYSATGVGEFWLTQDPYFYLKRQILFLIVGLTLFFVVTIFNYAVLRGVWIWIYFLNLAGLSLVHFFGQEVHGSRSWLGWGGYGIQPSEFGKIVLITTLAAFLSNRKGESRSLKDVILSLIHVGIPIVLILREPDIGMSLVYLAILLGMMFVAGIRPS

pLDDT: mean 82.68, std 13.23, range [46.22, 96.38]

Radius of gyration: 22.3 Å; Cα contacts (8 Å, |Δi|>4): 130; chains: 1; bounding box: 66×53×60 Å

Nearest PDB structures (foldseek):
  6bar-assembly1_A  TM=8.003E-01  e=4.322E-05  Thermus thermophilus HB8
  6bas-assembly1_A  TM=8.132E-01  e=5.367E-05  Thermus thermophilus HB8
  6pl6-assembly1_A  TM=8.017E-01  e=3.036E-04  Thermus thermophilus HB8
  6pl5-assembly1_A  TM=7.822E-01  e=3.572E-04  Thermus thermophilus HB8

Mean predicted aligned error: 9.6 Å